Protein AF-A0A2D8S7Z8-F1 (afdb_monomer)

Radius of gyration: 53.69 Å; Cα contacts (8 Å, |Δi|>4): 138; chains: 1; bounding box: 99×50×167 Å

Structure (mmCIF, N/CA/C/O backbone):
data_AF-A0A2D8S7Z8-F1
#
_entry.id   AF-A0A2D8S7Z8-F1
#
loop_
_atom_site.group_PDB
_atom_site.id
_atom_site.type_symbol
_atom_site.label_atom_id
_atom_site.label_alt_id
_atom_site.label_comp_id
_atom_site.label_asym_id
_atom_site.label_entity_id
_atom_site.label_seq_id
_atom_site.pdbx_PDB_ins_code
_atom_site.Cartn_x
_atom_site.Cartn_y
_atom_site.Cartn_z
_atom_site.occupancy
_atom_site.B_iso_or_equiv
_atom_site.auth_seq_id
_atom_site.auth_comp_id
_atom_site.auth_asym_id
_atom_site.auth_atom_id
_atom_site.pdbx_PDB_model_num
ATOM 1 N N . ASN A 1 1 ? -32.725 -15.192 90.606 1.00 44.09 1 ASN A N 1
ATOM 2 C CA . ASN A 1 1 ? -33.260 -15.355 89.242 1.00 44.09 1 ASN A CA 1
ATOM 3 C C . ASN A 1 1 ? -34.150 -16.582 89.258 1.00 44.09 1 ASN A C 1
ATOM 5 O O . ASN A 1 1 ? -33.640 -17.693 89.307 1.00 44.09 1 ASN A O 1
ATOM 9 N N . THR A 1 2 ? -35.456 -16.392 89.409 1.00 47.59 2 THR A N 1
ATOM 10 C CA . THR A 1 2 ? -36.416 -17.488 89.584 1.00 47.59 2 THR A CA 1
ATOM 11 C C . THR A 1 2 ? -36.691 -18.087 88.207 1.00 47.59 2 THR A C 1
ATOM 13 O O . THR A 1 2 ? -37.440 -17.522 87.418 1.00 47.59 2 THR A O 1
ATOM 16 N N . THR A 1 3 ? -36.028 -19.190 87.869 1.00 51.72 3 THR A N 1
ATOM 17 C CA . THR A 1 3 ? -36.293 -19.940 86.636 1.00 51.72 3 THR A CA 1
ATOM 18 C C . THR A 1 3 ? -37.616 -20.685 86.789 1.00 51.72 3 THR A C 1
ATOM 20 O O . THR A 1 3 ? -37.669 -21.732 87.430 1.00 51.72 3 THR A O 1
ATOM 23 N N . GLY A 1 4 ? -38.693 -20.122 86.245 1.00 59.22 4 GLY A N 1
ATOM 24 C CA . GLY A 1 4 ? -40.002 -20.764 86.153 1.00 59.22 4 GLY A CA 1
ATOM 25 C C . GLY A 1 4 ? -40.317 -21.126 84.705 1.00 59.22 4 GLY A C 1
ATOM 26 O O . GLY A 1 4 ? -40.121 -20.312 83.806 1.00 59.22 4 GLY A O 1
ATOM 27 N N . THR A 1 5 ? -40.809 -22.342 84.471 1.00 56.94 5 THR A N 1
ATOM 28 C CA . THR A 1 5 ? -41.392 -22.716 83.176 1.00 56.94 5 THR A CA 1
ATOM 29 C C . THR A 1 5 ? -42.831 -22.214 83.157 1.00 56.94 5 THR A C 1
ATOM 31 O O . THR A 1 5 ? -43.661 -22.715 83.912 1.00 56.94 5 THR A O 1
ATOM 34 N N . VAL A 1 6 ? -43.135 -21.215 82.327 1.00 64.75 6 VAL A N 1
ATOM 35 C CA . VAL A 1 6 ? -44.524 -20.823 82.060 1.00 64.75 6 VAL A CA 1
ATOM 36 C C . VAL A 1 6 ? -45.065 -21.782 81.005 1.00 64.75 6 VAL A C 1
ATOM 38 O O . VAL A 1 6 ? -44.761 -21.651 79.822 1.00 64.75 6 VAL A O 1
ATOM 41 N N . ALA A 1 7 ? -45.824 -22.786 81.440 1.00 60.00 7 ALA A N 1
ATOM 42 C CA . ALA A 1 7 ? -46.575 -23.640 80.532 1.00 60.00 7 ALA A CA 1
ATOM 43 C C . ALA A 1 7 ? -47.821 -22.875 80.069 1.00 60.00 7 ALA A C 1
ATOM 45 O O . ALA A 1 7 ? -48.754 -22.669 80.844 1.00 60.00 7 ALA A O 1
ATOM 46 N N . LEU A 1 8 ? -47.822 -22.425 78.816 1.00 68.38 8 LEU A N 1
ATOM 47 C CA . LEU A 1 8 ? -49.011 -21.856 78.192 1.00 68.38 8 LEU A CA 1
ATOM 48 C C . LEU A 1 8 ? -49.960 -23.011 77.859 1.00 68.38 8 LEU A C 1
ATOM 50 O O . LEU A 1 8 ? -49.633 -23.877 77.053 1.00 68.38 8 LEU A O 1
ATOM 54 N N . THR A 1 9 ? -51.113 -23.058 78.522 1.00 59.62 9 THR A N 1
ATOM 55 C CA . THR A 1 9 ? -52.124 -24.113 78.339 1.00 59.62 9 THR A CA 1
ATOM 56 C C . THR A 1 9 ? -53.149 -23.783 77.244 1.00 59.62 9 THR A C 1
ATOM 58 O O . THR A 1 9 ? -54.078 -24.556 77.029 1.00 59.62 9 THR A O 1
ATOM 61 N N . SER A 1 10 ? -52.994 -22.645 76.554 1.00 67.69 10 SER A N 1
ATOM 62 C CA . SER A 1 10 ? -53.817 -22.194 75.419 1.00 67.69 10 SER A CA 1
ATOM 63 C C . SER A 1 10 ? -53.062 -21.163 74.563 1.00 67.69 10 SER A C 1
ATOM 65 O O . SER A 1 10 ? -52.052 -20.615 75.018 1.00 67.69 10 SER A O 1
ATOM 67 N N . ASP A 1 11 ? -53.537 -20.919 73.334 1.00 72.06 11 ASP A N 1
ATOM 68 C CA . ASP A 1 11 ? -52.984 -19.910 72.422 1.00 72.06 11 ASP A CA 1
ATOM 69 C C . ASP A 1 11 ? -52.986 -18.518 73.064 1.00 72.06 11 ASP A C 1
ATOM 71 O O . ASP A 1 11 ? -53.944 -18.113 73.729 1.00 72.06 11 ASP A O 1
ATOM 75 N N . ILE A 1 12 ? -51.907 -17.762 72.857 1.00 71.50 12 ILE A N 1
ATOM 76 C CA . ILE A 1 12 ? -51.808 -16.413 73.405 1.00 71.50 12 ILE A CA 1
ATOM 77 C C . ILE A 1 12 ? -52.741 -15.484 72.618 1.00 71.50 12 ILE A C 1
ATOM 79 O O . ILE A 1 12 ? -52.546 -15.259 71.424 1.00 71.50 12 ILE A O 1
ATOM 83 N N . VAL A 1 13 ? -53.744 -14.920 73.293 1.00 64.06 13 VAL A N 1
ATOM 84 C CA . VAL A 1 13 ? -54.645 -13.915 72.714 1.00 64.06 13 VAL A CA 1
ATOM 85 C C . VAL A 1 13 ? -53.855 -12.632 72.433 1.00 64.06 13 VAL A C 1
ATOM 87 O O . VAL A 1 13 ? -53.239 -12.056 73.326 1.00 64.06 13 VAL A O 1
ATOM 90 N N . TYR A 1 14 ? -53.859 -12.200 71.174 1.00 70.50 14 TYR A N 1
ATOM 91 C CA . TYR A 1 14 ? -53.159 -11.007 70.694 1.00 70.50 14 TYR A CA 1
ATOM 92 C C . TYR A 1 14 ? -53.874 -9.712 71.144 1.00 70.50 14 TYR A C 1
ATOM 94 O O . TYR A 1 14 ? -55.108 -9.684 71.100 1.00 70.50 14 TYR A O 1
ATOM 102 N N . PRO A 1 15 ? -53.162 -8.621 71.510 1.00 69.12 15 PRO A N 1
ATOM 103 C CA . PRO A 1 15 ? -51.707 -8.427 71.490 1.00 69.12 15 PRO A CA 1
ATOM 104 C C . PRO A 1 15 ? -50.997 -8.798 72.804 1.00 69.12 15 PRO A C 1
ATOM 106 O O . PRO A 1 15 ? -51.516 -8.598 73.900 1.00 69.12 15 PRO A O 1
ATOM 109 N N . VAL A 1 16 ? -49.749 -9.260 72.685 1.00 75.44 16 VAL A N 1
ATOM 110 C CA . VAL A 1 16 ? -48.837 -9.473 73.820 1.00 75.44 16 VAL A CA 1
ATOM 111 C C . VAL A 1 16 ? -47.913 -8.268 73.947 1.00 75.44 16 VAL A C 1
ATOM 113 O O . VAL A 1 16 ? -47.102 -8.021 73.058 1.00 75.44 16 VAL A O 1
ATOM 116 N N . THR A 1 17 ? -47.998 -7.541 75.060 1.00 78.31 17 THR A N 1
ATOM 117 C CA . THR A 1 17 ? -47.093 -6.421 75.355 1.00 78.31 17 THR A CA 1
ATOM 118 C C . THR A 1 17 ? -46.008 -6.876 76.324 1.00 78.31 17 THR A C 1
ATOM 120 O O . THR A 1 17 ? -46.298 -7.188 77.478 1.00 78.31 17 THR A O 1
ATOM 123 N N . LEU A 1 18 ? -44.750 -6.885 75.878 1.00 80.12 18 LEU A N 1
ATOM 124 C CA . LEU A 1 18 ? -43.586 -7.085 76.744 1.00 80.12 18 LEU A CA 1
ATOM 125 C C . LEU A 1 18 ? -42.899 -5.734 76.965 1.00 80.12 18 LEU A C 1
ATOM 127 O O . LEU A 1 18 ? -42.555 -5.048 76.010 1.00 80.12 18 LEU A O 1
ATOM 131 N N . THR A 1 19 ? -42.722 -5.334 78.224 1.00 80.38 19 THR A N 1
ATOM 132 C CA . THR A 1 19 ? -42.155 -4.023 78.600 1.00 80.38 19 THR A CA 1
ATOM 133 C C . THR A 1 19 ? -40.639 -4.040 78.812 1.00 80.38 19 THR A C 1
ATOM 135 O O . THR A 1 19 ? -40.044 -2.990 79.026 1.00 80.38 19 THR A O 1
ATOM 138 N N . ASN A 1 20 ? -40.008 -5.217 78.742 1.00 82.12 20 ASN A N 1
ATOM 139 C CA . ASN A 1 20 ? -38.572 -5.423 78.940 1.00 82.12 20 ASN A CA 1
ATOM 140 C C . ASN A 1 20 ? -37.952 -6.157 77.743 1.00 82.12 20 ASN A C 1
ATOM 142 O O . ASN A 1 20 ? -38.660 -6.808 76.975 1.00 82.12 20 ASN A O 1
ATOM 146 N N . SER A 1 21 ? -36.620 -6.098 77.626 1.00 80.50 21 SER A N 1
ATOM 147 C CA . SER A 1 21 ? -35.870 -6.874 76.630 1.00 80.50 21 SER A CA 1
ATOM 148 C C . SER A 1 21 ? -36.065 -8.381 76.829 1.00 80.50 21 SER A C 1
ATOM 150 O O . SER A 1 21 ? -36.050 -8.878 77.958 1.00 80.50 21 SER A O 1
ATOM 152 N N . VAL A 1 22 ? -36.230 -9.103 75.720 1.00 83.12 22 VAL A N 1
ATOM 153 C CA . VAL A 1 22 ? -36.400 -10.559 75.686 1.00 83.12 22 VAL A CA 1
ATOM 154 C C . VAL A 1 22 ? -35.202 -11.164 74.968 1.00 83.12 22 VAL A C 1
ATOM 156 O O . VAL A 1 22 ? -35.056 -11.011 73.758 1.00 83.12 22 VAL A O 1
ATOM 159 N N . THR A 1 23 ? -34.359 -11.891 75.698 1.00 84.06 23 THR A N 1
ATOM 160 C CA . THR A 1 23 ? -33.252 -12.647 75.100 1.00 84.06 23 THR A CA 1
ATOM 161 C C . THR A 1 23 ? -33.708 -14.067 74.787 1.00 84.06 23 THR A C 1
ATOM 163 O O . THR A 1 23 ? -34.057 -14.830 75.688 1.00 84.06 23 THR A O 1
ATOM 166 N N . LEU A 1 24 ? -33.680 -14.441 73.508 1.00 84.38 24 LEU A N 1
ATOM 167 C CA . LEU A 1 24 ? -33.968 -15.799 73.048 1.00 84.38 24 LEU A CA 1
ATOM 168 C C . LEU A 1 24 ? -32.652 -16.506 72.702 1.00 84.38 24 LEU A C 1
ATOM 170 O O . LEU A 1 24 ? -32.079 -16.279 71.642 1.00 84.38 24 LEU A O 1
ATOM 174 N N . THR A 1 25 ? -32.166 -17.374 73.588 1.00 88.44 25 THR A N 1
ATOM 175 C CA . THR A 1 25 ? -30.914 -18.118 73.368 1.00 88.44 25 THR A CA 1
ATOM 176 C C . THR A 1 25 ? -31.193 -19.494 72.770 1.00 88.44 25 THR A C 1
ATOM 178 O O . THR A 1 25 ? -32.042 -20.233 73.276 1.00 88.44 25 THR A O 1
ATOM 181 N N . ASN A 1 26 ? -30.444 -19.871 71.729 1.00 86.88 26 ASN A N 1
ATOM 182 C CA . ASN A 1 26 ? -30.535 -21.179 71.063 1.00 86.88 26 ASN A CA 1
ATOM 183 C C . ASN A 1 26 ? -31.959 -21.520 70.577 1.00 86.88 26 ASN A C 1
ATOM 185 O O . ASN A 1 26 ? -32.401 -22.667 70.687 1.00 86.88 26 ASN A O 1
ATOM 189 N N . LYS A 1 27 ? -32.704 -20.520 70.085 1.00 89.44 27 LYS A N 1
ATOM 190 C CA . LYS A 1 27 ? -34.038 -20.693 69.488 1.00 89.44 27 LYS A CA 1
ATOM 191 C C . LYS A 1 27 ? -34.026 -20.271 68.022 1.00 89.44 27 LYS A C 1
ATOM 193 O O . LYS A 1 27 ? -33.410 -19.272 67.673 1.00 89.44 27 LYS A O 1
ATOM 198 N N . THR A 1 28 ? -34.745 -21.013 67.182 1.00 87.31 28 THR A N 1
ATOM 199 C CA . THR A 1 28 ? -35.083 -20.600 65.815 1.00 87.31 28 THR A CA 1
ATOM 200 C C . THR A 1 28 ? -36.324 -19.715 65.868 1.00 87.31 28 THR A C 1
ATOM 202 O O . THR A 1 28 ? -37.337 -20.120 66.435 1.00 87.31 28 THR A O 1
ATOM 205 N N . LEU A 1 29 ? -36.257 -18.520 65.283 1.00 87.50 29 LEU A N 1
ATOM 206 C CA . LEU A 1 29 ? -37.391 -17.604 65.179 1.00 87.50 29 LEU A CA 1
ATOM 207 C C . LEU A 1 29 ? -37.940 -17.636 63.746 1.00 87.50 29 LEU A C 1
ATOM 209 O O . LEU A 1 29 ? -37.204 -17.382 62.797 1.00 87.50 29 LEU A O 1
ATOM 213 N N . ALA A 1 30 ? -39.220 -17.969 63.574 1.00 87.06 30 ALA A N 1
ATOM 214 C CA . ALA A 1 30 ? -39.869 -17.982 62.263 1.00 87.06 30 ALA A CA 1
ATOM 215 C C . ALA A 1 30 ? -40.404 -16.583 61.912 1.00 87.06 30 ALA A C 1
ATOM 217 O O . ALA A 1 30 ? -41.182 -16.008 62.670 1.00 87.06 30 ALA A O 1
ATOM 218 N N . LEU A 1 31 ? -40.008 -16.035 60.759 1.00 88.81 31 LEU A N 1
ATOM 219 C CA . LEU A 1 31 ? -40.295 -14.639 60.386 1.00 88.81 31 LEU A CA 1
ATOM 220 C C . LEU A 1 31 ? -41.256 -14.465 59.199 1.00 88.81 31 LEU A C 1
ATOM 222 O O . LEU A 1 31 ? -41.583 -13.336 58.859 1.00 88.81 31 LEU A O 1
ATOM 226 N N . GLY A 1 32 ? -41.748 -15.546 58.586 1.00 89.56 32 GLY A N 1
ATOM 227 C CA . GLY A 1 32 ? -42.451 -15.500 57.291 1.00 89.56 32 GLY A CA 1
ATOM 228 C C . GLY A 1 32 ? -43.728 -14.644 57.211 1.00 89.56 32 GLY A C 1
ATOM 229 O O . GLY A 1 32 ? -44.165 -14.330 56.109 1.00 89.56 32 GLY A O 1
ATOM 230 N N . SER A 1 33 ? -44.331 -14.250 58.337 1.00 85.69 33 SER A N 1
ATOM 231 C CA . SER A 1 33 ? -45.493 -13.339 58.378 1.00 85.69 33 SER A CA 1
ATOM 232 C C . SER A 1 33 ? -45.367 -12.256 59.456 1.00 85.69 33 SER A C 1
ATOM 234 O O . SER A 1 33 ? -46.365 -11.667 59.861 1.00 85.69 33 SER A O 1
ATOM 236 N N . ASN A 1 34 ? -44.148 -12.011 59.943 1.00 84.56 34 ASN A N 1
ATOM 237 C CA . ASN A 1 34 ? -43.886 -11.024 60.985 1.00 84.56 34 ASN A CA 1
ATOM 238 C C . ASN A 1 34 ? -43.320 -9.738 60.376 1.00 84.56 34 ASN A C 1
ATOM 240 O O . ASN A 1 34 ? -42.428 -9.783 59.531 1.00 84.56 34 ASN A O 1
ATOM 244 N N . THR A 1 35 ? -43.789 -8.590 60.858 1.00 88.12 35 THR A N 1
ATOM 245 C CA . THR A 1 35 ? -43.164 -7.294 60.575 1.00 88.12 35 THR A CA 1
ATOM 246 C C . THR A 1 35 ? -42.100 -7.031 61.631 1.00 88.12 35 THR A C 1
ATOM 248 O O . THR A 1 35 ? -42.425 -6.873 62.807 1.00 88.12 35 THR A O 1
ATOM 251 N N . ILE A 1 36 ? -40.836 -6.967 61.219 1.00 88.69 36 ILE A N 1
ATOM 252 C CA . ILE A 1 36 ? -39.733 -6.521 62.074 1.00 88.69 36 ILE A CA 1
ATOM 253 C C . ILE A 1 36 ? -39.282 -5.158 61.565 1.00 88.69 36 ILE A C 1
ATOM 255 O O . ILE A 1 36 ? -38.911 -5.018 60.402 1.00 88.69 36 ILE A O 1
ATOM 259 N N . SER A 1 37 ? -39.327 -4.153 62.431 1.00 89.00 37 SER A N 1
ATOM 260 C CA . SER A 1 37 ? -38.888 -2.793 62.130 1.00 89.00 37 SER A CA 1
ATOM 261 C C . SER A 1 37 ? -37.530 -2.507 62.763 1.00 89.00 37 SER A C 1
ATOM 263 O O . SER A 1 37 ? -37.306 -2.853 63.920 1.00 89.00 37 SER A O 1
ATOM 265 N N . GLY A 1 38 ? -36.667 -1.828 62.020 1.00 91.19 38 GLY A N 1
ATOM 266 C CA . GLY A 1 38 ? -35.359 -1.354 62.457 1.00 91.19 38 GLY A CA 1
ATOM 267 C C . GLY A 1 38 ? -34.655 -0.655 61.298 1.00 91.19 38 GLY A C 1
ATOM 268 O O . GLY A 1 38 ? -35.067 -0.767 60.141 1.00 91.19 38 GLY A O 1
ATOM 269 N N . THR A 1 39 ? -33.608 0.090 61.601 1.00 92.38 39 THR A N 1
ATOM 270 C CA . THR A 1 39 ? -32.715 0.704 60.619 1.00 92.38 39 THR A CA 1
ATOM 271 C C . THR A 1 39 ? -31.641 -0.292 60.183 1.00 92.38 39 THR A C 1
ATOM 273 O O . THR A 1 39 ? -31.269 -1.203 60.924 1.00 92.38 39 THR A O 1
ATOM 276 N N . THR A 1 40 ? -31.066 -0.097 58.995 1.00 91.81 40 THR A N 1
ATOM 277 C CA . THR A 1 40 ? -29.936 -0.913 58.518 1.00 91.81 40 THR A CA 1
ATOM 278 C C . THR A 1 40 ? -28.758 -0.896 59.501 1.00 91.81 40 THR A C 1
ATOM 280 O O . THR A 1 40 ? -28.096 -1.913 59.677 1.00 91.81 40 THR A O 1
ATOM 283 N N . ALA A 1 41 ? -28.513 0.229 60.184 1.00 91.06 41 ALA A N 1
ATOM 284 C CA . ALA A 1 41 ? -27.447 0.352 61.179 1.00 91.06 41 ALA A CA 1
ATOM 285 C C . ALA A 1 41 ? -27.704 -0.503 62.432 1.00 91.06 41 ALA A C 1
ATOM 287 O O . ALA A 1 41 ? -26.790 -1.171 62.920 1.00 91.06 41 ALA A O 1
ATOM 288 N N . GLU A 1 42 ? -28.946 -0.522 62.925 1.00 93.81 42 GLU A N 1
ATOM 289 C CA . GLU A 1 42 ? -29.345 -1.366 64.058 1.00 93.81 42 GLU A CA 1
ATOM 290 C C . GLU A 1 42 ? -29.198 -2.846 63.706 1.00 93.81 42 GLU A C 1
ATOM 292 O O . GLU A 1 42 ? -28.599 -3.607 64.467 1.00 93.81 42 GLU A O 1
ATOM 297 N N . PHE A 1 43 ? -29.657 -3.246 62.518 1.00 92.94 43 PHE A N 1
ATOM 298 C CA . PHE A 1 43 ? -29.513 -4.625 62.065 1.00 92.94 43 PHE A CA 1
ATOM 299 C C . PHE A 1 43 ? -28.051 -5.024 61.835 1.00 92.94 43 PHE A C 1
ATOM 301 O O . PHE A 1 43 ? -27.653 -6.098 62.271 1.00 92.94 43 PHE A O 1
ATOM 308 N N . ASN A 1 44 ? -27.227 -4.165 61.230 1.00 92.38 44 ASN A N 1
ATOM 309 C CA . ASN A 1 44 ? -25.803 -4.452 61.026 1.00 92.38 44 ASN A CA 1
ATOM 310 C C . ASN A 1 44 ? -25.030 -4.563 62.346 1.00 92.38 44 ASN A C 1
ATOM 312 O O . ASN A 1 44 ? -24.130 -5.385 62.448 1.00 92.38 44 ASN A O 1
ATOM 316 N N . THR A 1 45 ? -25.395 -3.781 63.366 1.00 92.38 45 THR A N 1
ATOM 317 C CA . THR A 1 45 ? -24.795 -3.895 64.709 1.00 92.38 45 THR A CA 1
ATOM 318 C C . THR A 1 45 ? -25.167 -5.217 65.383 1.00 92.38 45 THR A C 1
ATOM 320 O O . THR A 1 45 ? -24.398 -5.747 66.182 1.00 92.38 45 THR A O 1
ATOM 323 N N . ALA A 1 46 ? -26.349 -5.752 65.067 1.00 91.81 46 ALA A N 1
ATOM 324 C CA . ALA A 1 46 ? -26.825 -7.022 65.601 1.00 91.81 46 ALA A CA 1
ATOM 325 C C . ALA A 1 46 ? -26.212 -8.251 64.905 1.00 91.81 46 ALA A C 1
ATOM 327 O O . ALA A 1 46 ? -26.238 -9.341 65.480 1.00 91.81 46 ALA A O 1
ATOM 328 N N . LEU A 1 47 ? -25.673 -8.105 63.689 1.00 90.19 47 LEU A N 1
ATOM 329 C CA . LEU A 1 47 ? -24.992 -9.191 62.987 1.00 90.19 47 LEU A CA 1
ATOM 330 C C . LEU A 1 47 ? -23.631 -9.489 63.623 1.00 90.19 47 LEU A C 1
ATOM 332 O O . LEU A 1 47 ? -22.856 -8.592 63.943 1.00 90.19 47 LEU A O 1
ATOM 336 N N . THR A 1 48 ? -23.316 -10.775 63.759 1.00 88.62 48 THR A N 1
ATOM 337 C CA . THR A 1 48 ? -22.000 -11.231 64.231 1.00 88.62 48 THR A CA 1
ATOM 338 C C . THR A 1 48 ? -20.962 -11.316 63.113 1.00 88.62 48 THR A C 1
ATOM 340 O O . THR A 1 48 ? -19.767 -11.374 63.395 1.00 88.62 48 THR A O 1
ATOM 343 N N . ASP A 1 49 ? -21.399 -11.329 61.853 1.00 89.81 49 ASP A N 1
ATOM 344 C CA . ASP A 1 49 ? -20.557 -11.438 60.667 1.00 89.81 49 ASP A CA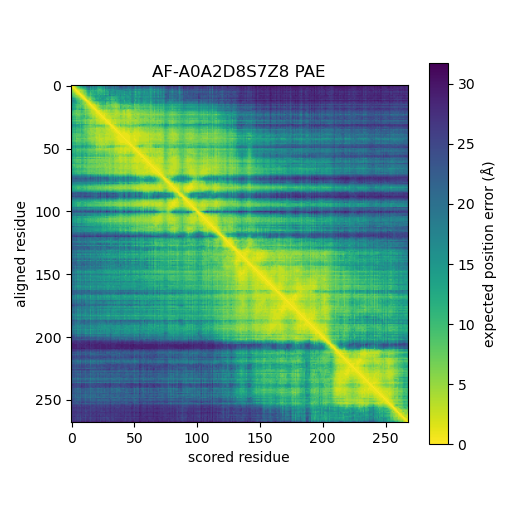 1
ATOM 345 C C . ASP A 1 49 ? -21.038 -10.530 59.519 1.00 89.81 49 ASP A C 1
ATOM 347 O O . ASP A 1 49 ? -22.059 -10.747 58.873 1.00 89.81 49 ASP A O 1
ATOM 351 N N . GLY A 1 50 ? -20.235 -9.510 59.208 1.00 88.00 50 GLY A N 1
ATOM 352 C CA . GLY A 1 50 ? -20.456 -8.641 58.053 1.00 88.00 50 GLY A CA 1
ATOM 353 C C . GLY A 1 50 ? -21.597 -7.633 58.221 1.00 88.00 50 GLY A C 1
ATOM 354 O O . GLY A 1 50 ? -21.905 -7.164 59.311 1.00 88.00 50 GLY A O 1
ATOM 355 N N . SER A 1 51 ? -22.159 -7.201 57.097 1.00 90.75 51 SER A N 1
ATOM 356 C CA . SER A 1 51 ? -23.226 -6.200 57.026 1.00 90.75 51 SER A CA 1
ATOM 357 C C . SER A 1 51 ? -24.101 -6.481 55.809 1.00 90.75 51 SER A C 1
ATOM 359 O O . SER A 1 51 ? -23.620 -7.029 54.813 1.00 90.75 51 SER A O 1
ATOM 361 N N . PHE A 1 52 ? -25.371 -6.095 55.871 1.00 89.81 52 PHE A N 1
ATOM 362 C CA . PHE A 1 52 ? -26.274 -6.157 54.726 1.00 89.81 52 PHE A CA 1
ATOM 363 C C . PHE A 1 52 ? -25.881 -5.127 53.654 1.00 89.81 52 PHE A C 1
ATOM 365 O O . PHE A 1 52 ? -25.502 -4.002 53.980 1.00 89.81 52 PHE A O 1
ATOM 372 N N . ALA A 1 53 ? -26.018 -5.499 52.378 1.00 91.06 53 ALA A N 1
ATOM 373 C CA . ALA A 1 53 ? -26.054 -4.544 51.271 1.00 91.06 53 ALA A CA 1
ATOM 374 C C . ALA A 1 53 ? -27.483 -4.001 51.107 1.00 91.06 53 ALA A C 1
ATOM 376 O O . ALA A 1 53 ? -28.456 -4.722 51.346 1.00 91.06 53 ALA A O 1
ATOM 377 N N . THR A 1 54 ? -27.615 -2.737 50.717 1.00 91.62 54 THR A N 1
ATOM 378 C CA . THR A 1 54 ? -28.909 -2.090 50.471 1.00 91.62 54 THR A CA 1
ATOM 379 C C . THR A 1 54 ? -29.325 -2.193 49.001 1.00 91.62 54 THR A C 1
ATOM 381 O O . THR A 1 54 ? -28.548 -2.624 48.155 1.00 91.62 54 THR A O 1
ATOM 384 N N . LEU A 1 55 ? -30.589 -1.863 48.707 1.00 89.75 55 LEU A N 1
ATOM 385 C CA . LEU A 1 55 ? -31.127 -1.838 47.337 1.00 89.75 55 LEU A CA 1
ATOM 386 C C . LEU A 1 55 ? -30.949 -0.473 46.653 1.00 89.75 55 LEU A C 1
ATOM 388 O O . LEU A 1 55 ? -30.924 -0.390 45.429 1.00 89.75 55 LEU A O 1
ATOM 392 N N . ALA A 1 56 ? -30.903 0.599 47.442 1.00 85.44 56 ALA A N 1
ATOM 393 C CA . ALA A 1 56 ? -30.794 1.964 46.959 1.00 85.44 56 ALA A CA 1
ATOM 394 C C . ALA A 1 56 ? -29.686 2.688 47.719 1.00 85.44 56 ALA A C 1
ATOM 396 O O . ALA A 1 56 ? -29.570 2.540 48.937 1.00 85.44 56 ALA A O 1
ATOM 397 N N . GLY A 1 57 ? -28.946 3.527 47.000 1.00 86.94 57 GLY A N 1
ATOM 398 C CA . GLY A 1 57 ? -27.791 4.239 47.526 1.00 86.94 57 GLY A CA 1
ATOM 399 C C . GLY A 1 57 ? -26.533 3.902 46.738 1.00 86.94 57 GLY A C 1
ATOM 400 O O . GLY A 1 57 ? -26.605 3.500 45.581 1.00 86.94 57 GLY A O 1
ATOM 401 N N . SER A 1 58 ? -25.385 4.148 47.365 1.00 86.50 58 SER A N 1
ATOM 402 C CA . SER A 1 58 ? -24.077 3.737 46.867 1.00 86.50 58 SER A CA 1
ATOM 403 C C . SER A 1 58 ? -23.523 2.686 47.813 1.00 86.50 58 SER A C 1
ATOM 405 O O . SER A 1 58 ? -23.252 2.980 48.978 1.00 86.50 58 SER A O 1
ATOM 407 N N . GLU A 1 59 ? -23.317 1.479 47.310 1.00 91.56 59 GLU A N 1
ATOM 408 C CA . GLU A 1 59 ? -22.733 0.375 48.057 1.00 91.56 59 GLU A CA 1
ATOM 409 C C . GLU A 1 59 ? -21.239 0.231 47.734 1.00 91.56 59 GLU A C 1
ATOM 411 O O . GLU A 1 59 ? -20.843 0.060 46.582 1.00 91.56 59 GLU A O 1
ATOM 416 N N . THR A 1 60 ? -20.390 0.239 48.764 1.00 88.19 60 THR A N 1
ATOM 417 C CA . THR A 1 60 ? -18.963 -0.086 48.622 1.00 88.19 60 THR A CA 1
ATOM 418 C C . THR A 1 60 ? -18.747 -1.571 48.905 1.00 88.19 60 THR A C 1
ATOM 420 O O . THR A 1 60 ? -18.796 -2.014 50.053 1.00 88.19 60 THR A O 1
ATOM 423 N N . LEU A 1 61 ? -18.498 -2.358 47.856 1.00 89.75 61 LEU A N 1
ATOM 424 C CA . LEU A 1 61 ? -18.282 -3.806 47.947 1.00 89.75 61 LEU A CA 1
ATOM 425 C C . LEU A 1 61 ? -16.789 -4.139 48.077 1.00 89.75 61 LEU A C 1
ATOM 427 O O . LEU A 1 61 ? -16.132 -4.528 47.113 1.00 89.75 61 LEU A O 1
ATOM 431 N N . THR A 1 62 ? -16.240 -4.003 49.282 1.00 87.81 62 THR A N 1
ATOM 432 C CA . THR A 1 62 ? -14.819 -4.288 49.533 1.00 87.81 62 THR A CA 1
ATOM 433 C C . THR A 1 62 ? -14.550 -5.789 49.629 1.00 87.81 62 THR A C 1
ATOM 435 O O . THR A 1 62 ? -15.201 -6.502 50.397 1.00 87.81 62 THR A O 1
ATOM 438 N N . ASN A 1 63 ? -13.539 -6.261 48.891 1.00 88.25 63 ASN A N 1
ATOM 439 C CA . ASN A 1 63 ? -13.047 -7.643 48.940 1.00 88.25 63 ASN A CA 1
ATOM 440 C C . ASN A 1 63 ? -14.135 -8.697 48.638 1.00 88.25 63 ASN A C 1
ATOM 442 O O . ASN A 1 63 ? -14.189 -9.761 49.260 1.00 88.25 63 ASN A O 1
ATOM 446 N N . LYS A 1 64 ? -15.044 -8.379 47.708 1.00 90.56 64 LYS A N 1
ATOM 447 C CA . LYS A 1 64 ? -16.084 -9.297 47.229 1.00 90.56 64 LYS A CA 1
ATOM 448 C C . LYS A 1 64 ? -15.762 -9.780 45.819 1.00 90.56 64 LYS A C 1
ATOM 450 O O . LYS A 1 64 ? -15.314 -9.007 44.980 1.00 90.56 64 LYS A O 1
ATOM 455 N N . SER A 1 65 ? -16.035 -11.058 45.565 1.00 92.94 65 SER A N 1
ATOM 456 C CA . SER A 1 65 ? -16.064 -11.618 44.214 1.00 92.94 65 SER A CA 1
ATOM 457 C C . SER A 1 65 ? -17.487 -11.529 43.672 1.00 92.94 65 SER A C 1
ATOM 459 O O . SER A 1 65 ? -18.427 -11.984 44.328 1.00 92.94 65 SER A O 1
ATOM 461 N N . LEU A 1 66 ? -17.652 -10.939 42.490 1.00 93.12 66 LEU A N 1
ATOM 462 C CA . LEU A 1 66 ? -18.929 -10.884 41.786 1.00 93.12 66 LEU A CA 1
ATOM 463 C C . LEU A 1 66 ? -18.963 -12.010 40.754 1.00 93.12 66 LEU A C 1
ATOM 465 O O . LEU A 1 66 ? -18.186 -12.013 39.803 1.00 93.12 66 LEU A O 1
ATOM 469 N N . THR A 1 67 ? -19.862 -12.974 40.935 1.00 94.25 67 THR A N 1
ATOM 470 C CA . THR A 1 67 ? -20.035 -14.072 39.975 1.00 94.25 67 THR A CA 1
ATOM 471 C C . THR A 1 67 ? -21.076 -13.666 38.938 1.00 94.25 67 THR A C 1
ATOM 473 O O . THR A 1 67 ? -22.227 -13.447 39.300 1.00 94.25 67 THR A O 1
ATOM 476 N N . ALA A 1 68 ? -20.665 -13.552 37.670 1.00 93.44 68 ALA A N 1
ATOM 477 C CA . ALA A 1 68 ? -21.510 -13.121 36.548 1.00 93.44 68 ALA A CA 1
ATOM 478 C C . ALA A 1 68 ? -22.305 -11.817 36.821 1.00 93.44 68 ALA A C 1
ATOM 480 O O . ALA A 1 68 ? -23.535 -11.809 36.711 1.00 93.44 68 ALA A O 1
ATOM 481 N N . PRO A 1 69 ? -21.635 -10.708 37.202 1.00 91.75 69 PRO A N 1
ATOM 482 C CA . PRO A 1 69 ? -22.325 -9.451 37.461 1.00 91.75 69 PRO A CA 1
ATOM 483 C C . PRO A 1 69 ? -23.064 -8.965 36.211 1.00 91.75 69 PRO A C 1
ATOM 485 O O . PRO A 1 69 ? -22.508 -8.950 35.115 1.00 91.75 69 PRO A O 1
ATOM 488 N N . THR A 1 70 ? -24.303 -8.513 36.394 1.00 88.31 70 THR A N 1
ATOM 489 C CA . THR A 1 70 ? -25.043 -7.750 35.382 1.00 88.31 70 THR A CA 1
ATOM 490 C C . THR A 1 70 ? -25.098 -6.300 35.839 1.00 88.31 70 THR A C 1
ATOM 492 O O . THR A 1 70 ? -25.604 -6.009 36.920 1.00 88.31 70 THR A O 1
ATOM 495 N N . LEU A 1 71 ? -24.550 -5.394 35.033 1.00 85.12 71 LEU A N 1
ATOM 496 C CA . LEU A 1 71 ? -24.499 -3.963 35.322 1.00 85.12 71 LEU A CA 1
ATOM 497 C C . LEU A 1 71 ? -25.475 -3.256 34.380 1.00 85.12 71 LEU A C 1
ATOM 499 O O . LEU A 1 71 ? -25.216 -3.142 33.184 1.00 85.12 71 LEU A O 1
ATOM 503 N N . THR A 1 72 ? -26.619 -2.823 34.905 1.00 76.06 72 THR A N 1
ATOM 504 C CA . THR A 1 72 ? -27.672 -2.164 34.119 1.00 76.06 72 THR A CA 1
ATOM 505 C C . THR A 1 72 ? -27.622 -0.650 34.302 1.00 76.06 72 THR A C 1
ATOM 507 O O . THR A 1 72 ? -27.658 -0.163 35.431 1.00 76.06 72 THR A O 1
ATOM 510 N N . GLY A 1 73 ? -27.571 0.099 33.197 1.00 72.00 73 GLY A N 1
ATOM 511 C CA . GLY A 1 73 ? -27.756 1.554 33.203 1.00 72.00 73 GLY A CA 1
ATOM 512 C C . GLY A 1 73 ? -29.230 1.965 33.339 1.00 72.00 73 GLY A C 1
ATOM 513 O O . GLY A 1 73 ? -30.131 1.127 33.319 1.00 72.00 73 GLY A O 1
ATOM 514 N N . SER A 1 74 ? -29.488 3.270 33.452 1.00 68.38 74 SER A N 1
ATOM 515 C CA . SER A 1 74 ? -30.854 3.813 33.391 1.00 68.38 74 SER A CA 1
ATOM 516 C C . SER A 1 74 ? -31.446 3.647 31.987 1.00 68.38 74 SER A C 1
ATOM 518 O O . SER A 1 74 ? -30.761 3.882 30.998 1.00 68.38 74 SER A O 1
ATOM 520 N N . SER A 1 75 ? -32.741 3.331 31.897 1.00 62.75 75 SER A N 1
ATOM 521 C CA . SER A 1 75 ? -33.480 3.136 30.633 1.00 62.75 75 SER A CA 1
ATOM 522 C C . SER A 1 75 ? -33.475 4.325 29.653 1.00 62.75 75 SER A C 1
ATOM 524 O O . SER A 1 75 ? -33.902 4.174 28.513 1.00 62.75 75 SER A O 1
ATOM 526 N N . THR A 1 76 ? -33.010 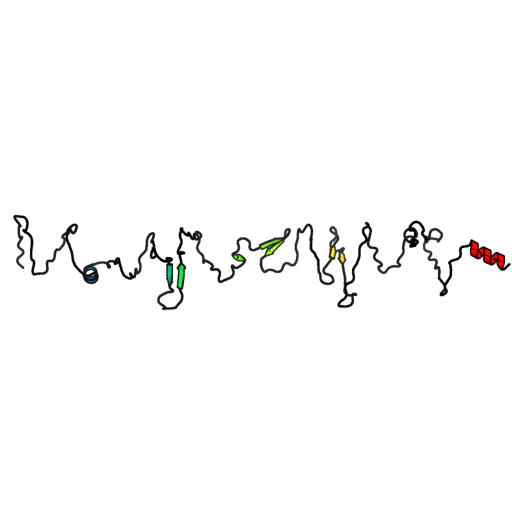5.505 30.074 1.00 66.31 76 THR A N 1
ATOM 527 C CA . THR A 1 76 ? -33.062 6.748 29.285 1.00 66.31 76 THR A CA 1
ATOM 528 C C . THR A 1 76 ? -31.709 7.210 28.738 1.00 66.31 76 THR A C 1
ATOM 530 O O . THR A 1 76 ? -31.678 8.182 27.986 1.00 66.31 76 THR A O 1
ATOM 533 N N . SER A 1 77 ? -30.599 6.558 29.109 1.00 73.81 77 SER A N 1
ATOM 534 C CA . SER A 1 77 ? -29.240 6.978 28.738 1.00 73.81 77 SER A CA 1
ATOM 535 C C . SER A 1 77 ? -28.319 5.780 28.506 1.00 73.81 77 SER A C 1
ATOM 537 O O . SER A 1 77 ? -28.530 4.706 29.058 1.00 73.81 77 SER A O 1
ATOM 539 N N . ALA A 1 78 ? -27.253 5.989 27.732 1.00 76.88 78 ALA A N 1
ATOM 540 C CA . ALA A 1 78 ? -26.131 5.058 27.630 1.00 76.88 78 ALA A CA 1
ATOM 541 C C . ALA A 1 78 ? -25.651 4.613 29.025 1.00 76.88 78 ALA A C 1
ATOM 543 O O . ALA A 1 78 ? -25.338 5.452 29.874 1.00 76.88 78 ALA A O 1
ATOM 544 N N . GLY A 1 79 ? -25.592 3.301 29.260 1.00 81.25 79 GLY A N 1
ATOM 545 C CA . GLY A 1 79 ? -24.949 2.747 30.448 1.00 81.25 79 GLY A CA 1
ATOM 546 C C . GLY A 1 79 ? -23.431 2.877 30.340 1.00 81.25 79 GLY A C 1
ATOM 547 O O . GLY A 1 79 ? -22.865 2.735 29.254 1.00 81.25 79 GLY A O 1
ATOM 548 N N . SER A 1 80 ? -22.759 3.134 31.459 1.00 86.75 80 SER A N 1
ATOM 549 C CA . SER A 1 80 ? -21.300 3.171 31.498 1.00 86.75 80 SER A CA 1
ATOM 550 C C . SER A 1 80 ? -20.737 2.458 32.720 1.00 86.75 80 SER A C 1
ATOM 552 O O . SER A 1 80 ? -21.355 2.409 33.783 1.00 86.75 80 SER A O 1
ATOM 554 N N . ILE A 1 81 ? -19.540 1.904 32.548 1.00 89.75 81 ILE A N 1
ATOM 555 C CA . ILE A 1 81 ? -18.692 1.399 33.626 1.00 89.75 81 ILE A CA 1
ATOM 556 C C . ILE A 1 81 ? -17.461 2.292 33.657 1.00 89.75 81 ILE A C 1
ATOM 558 O O . ILE A 1 81 ? -16.791 2.465 32.638 1.00 89.75 81 ILE A O 1
ATOM 562 N N . ILE A 1 82 ? -17.170 2.868 34.819 1.00 87.81 82 ILE A N 1
ATOM 563 C CA . ILE A 1 82 ? -16.021 3.750 35.007 1.00 87.81 82 ILE A CA 1
ATOM 564 C C . ILE A 1 82 ? -14.998 3.018 35.867 1.00 87.81 82 ILE A C 1
ATOM 566 O O . ILE A 1 82 ? -15.230 2.769 37.047 1.00 87.81 82 ILE A O 1
ATOM 570 N N . PHE A 1 83 ? -13.848 2.720 35.277 1.00 88.94 83 PHE A N 1
ATOM 571 C CA . PHE A 1 83 ? -12.667 2.249 35.982 1.00 88.94 83 PHE A CA 1
ATOM 572 C C . PHE A 1 83 ? -11.849 3.475 36.380 1.00 88.94 83 PHE A C 1
ATOM 574 O O . PHE A 1 83 ? -11.162 4.081 35.554 1.00 88.94 83 PHE A O 1
ATOM 581 N N . LYS A 1 84 ? -12.007 3.895 37.634 1.00 84.31 84 LYS A N 1
ATOM 582 C CA . LYS A 1 84 ? -11.169 4.929 38.245 1.00 84.31 84 LYS A CA 1
ATOM 583 C C . LYS A 1 84 ? -9.763 4.372 38.478 1.00 84.31 84 LYS A C 1
ATOM 585 O O . LYS A 1 84 ? -9.601 3.159 38.608 1.00 84.31 84 LYS A O 1
ATOM 590 N N . GLU A 1 85 ? -8.770 5.252 38.527 1.00 82.69 85 GLU A N 1
ATOM 591 C CA . GLU A 1 85 ? -7.496 4.905 39.164 1.00 82.69 85 GLU A CA 1
ATOM 592 C C . GLU A 1 85 ? -7.681 4.645 40.671 1.00 82.69 85 GLU A C 1
ATOM 594 O O . GLU A 1 85 ? -8.805 4.715 41.182 1.00 82.69 85 GLU A O 1
ATOM 599 N N . ASP A 1 86 ? -6.614 4.237 41.359 1.00 76.88 86 ASP A N 1
ATOM 600 C CA . ASP A 1 86 ? -6.707 3.803 42.751 1.00 76.88 86 ASP A CA 1
ATOM 601 C C . ASP A 1 86 ? -6.958 4.965 43.746 1.00 76.88 86 ASP A C 1
ATOM 603 O O . ASP A 1 86 ? -7.428 6.050 43.402 1.00 76.88 86 ASP A O 1
ATOM 607 N N . THR A 1 87 ? -6.762 4.702 45.039 1.00 68.94 87 THR A N 1
ATOM 608 C CA . THR A 1 87 ? -7.021 5.640 46.144 1.00 68.94 87 THR A CA 1
ATOM 609 C C . THR A 1 87 ? -6.193 6.931 46.132 1.00 68.94 87 THR A C 1
ATOM 611 O O . THR A 1 87 ? -6.415 7.778 46.999 1.00 68.94 87 THR A O 1
ATOM 614 N N . ASP A 1 88 ? -5.264 7.118 45.196 1.00 66.38 88 ASP A N 1
ATOM 615 C CA . ASP A 1 88 ? -4.456 8.336 45.067 1.00 66.38 88 ASP A CA 1
ATOM 616 C C . ASP A 1 88 ? -5.210 9.565 44.519 1.00 66.38 88 ASP A C 1
ATOM 618 O O . ASP A 1 88 ? -4.652 10.663 44.457 1.00 66.38 88 ASP A O 1
ATOM 622 N N . ASN A 1 89 ? -6.515 9.431 44.255 1.00 62.09 89 ASN A N 1
ATOM 623 C CA . ASN A 1 89 ? -7.419 10.551 43.990 1.00 62.09 89 ASN A CA 1
ATOM 624 C C . ASN A 1 89 ? -7.007 11.366 42.754 1.00 62.09 89 ASN A C 1
ATOM 626 O O . ASN A 1 89 ? -7.263 12.576 42.679 1.00 62.09 89 ASN A O 1
ATOM 630 N N . GLY A 1 90 ? -6.366 10.713 41.787 1.00 67.19 90 GLY A N 1
ATOM 631 C CA . GLY A 1 90 ? -6.128 11.338 40.504 1.00 67.19 90 GLY A CA 1
ATOM 632 C C . GLY A 1 90 ? -7.442 11.611 39.745 1.00 67.19 90 GLY A C 1
ATOM 633 O O . GLY A 1 90 ? -8.566 11.357 40.197 1.00 67.19 90 GLY A O 1
ATOM 634 N N . THR A 1 91 ? -7.298 12.213 38.566 1.00 80.50 91 THR A N 1
ATOM 635 C CA . THR A 1 91 ? -8.426 12.662 37.731 1.00 80.50 91 THR A CA 1
ATOM 636 C C . THR A 1 91 ? -8.710 11.739 36.543 1.00 80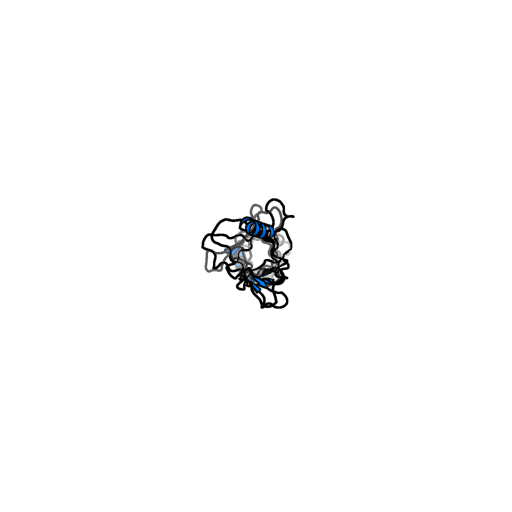.50 91 THR A C 1
ATOM 638 O O . THR A 1 91 ? -9.645 11.982 35.774 1.00 80.50 91 THR A O 1
ATOM 641 N N . ASN A 1 92 ? -7.923 10.677 36.379 1.00 85.31 92 ASN A N 1
ATOM 642 C CA . ASN A 1 92 ? -7.948 9.776 35.244 1.00 85.31 92 ASN A CA 1
ATOM 643 C C . ASN A 1 92 ? -8.937 8.618 35.457 1.00 85.31 92 ASN A C 1
ATOM 645 O O . ASN A 1 92 ? -9.197 8.132 36.557 1.00 85.31 92 ASN A O 1
ATOM 649 N N . SER A 1 93 ? -9.551 8.181 34.359 1.00 89.44 93 SER A N 1
ATOM 650 C CA . SER A 1 93 ? -10.426 7.011 34.353 1.00 89.44 93 SER A CA 1
ATOM 651 C C . SER A 1 93 ? -10.519 6.413 32.958 1.00 89.44 93 SER A C 1
ATOM 653 O O . SER A 1 93 ? -10.447 7.136 31.962 1.00 89.44 93 SER A O 1
ATOM 655 N N . ALA A 1 94 ? -10.716 5.100 32.888 1.00 88.81 94 ALA A N 1
ATOM 656 C CA . ALA A 1 94 ? -11.159 4.432 31.675 1.00 88.81 94 ALA A CA 1
ATOM 657 C C . ALA A 1 94 ? -12.671 4.224 31.772 1.00 88.81 94 ALA A C 1
ATOM 659 O O . ALA A 1 94 ? -13.161 3.600 32.709 1.00 88.81 94 ALA A O 1
ATOM 660 N N . THR A 1 95 ? -13.425 4.763 30.817 1.00 88.12 95 THR A N 1
ATOM 661 C CA . THR A 1 95 ? -14.881 4.587 30.778 1.00 88.12 95 THR A CA 1
ATOM 662 C C . THR A 1 95 ? -15.246 3.655 29.635 1.00 88.12 95 THR A C 1
ATOM 664 O O . THR A 1 95 ? -14.991 3.969 28.474 1.00 88.12 95 THR A O 1
ATOM 667 N N . LEU A 1 96 ? -15.877 2.529 29.957 1.00 88.69 96 LEU A N 1
ATOM 668 C CA . LEU A 1 96 ? -16.561 1.700 28.976 1.00 88.69 96 LEU A CA 1
ATOM 669 C C . LEU A 1 96 ? -17.991 2.221 28.833 1.00 88.69 96 LEU A C 1
ATOM 671 O O . LEU A 1 96 ? -18.781 2.125 29.770 1.00 88.69 96 LEU A O 1
ATOM 675 N N . VAL A 1 97 ? -18.314 2.792 27.674 1.00 83.31 97 VAL A N 1
ATOM 676 C CA . VAL A 1 97 ? -19.651 3.316 27.368 1.00 83.31 97 VAL A CA 1
ATOM 677 C C . VAL A 1 97 ? -20.349 2.350 26.421 1.00 83.31 97 VAL A C 1
ATOM 679 O O . VAL A 1 97 ? -19.894 2.145 25.296 1.00 83.31 97 VAL A O 1
ATOM 682 N N . GLY A 1 98 ? -21.465 1.774 26.862 1.00 80.50 98 GLY A N 1
ATOM 683 C CA . GLY A 1 98 ? -22.406 1.136 25.948 1.00 80.50 98 GLY A CA 1
ATOM 684 C C . GLY A 1 98 ? -23.198 2.230 25.228 1.00 80.50 98 GLY A C 1
ATOM 685 O O . GLY A 1 98 ? -23.659 3.154 25.897 1.00 80.50 98 GLY A O 1
ATOM 686 N N . PRO A 1 99 ? -23.360 2.196 23.895 1.00 75.69 99 PRO A N 1
ATOM 687 C CA . PRO A 1 99 ? -24.148 3.214 23.207 1.00 75.69 99 PRO A CA 1
ATOM 688 C C . PRO A 1 99 ? -25.584 3.261 23.748 1.00 75.69 99 PRO A C 1
ATOM 690 O O . PRO A 1 99 ? -26.107 2.254 24.225 1.00 75.69 99 PRO A O 1
ATOM 693 N N . ALA A 1 100 ? -26.241 4.422 23.642 1.00 75.62 100 ALA A N 1
ATOM 694 C CA . ALA A 1 100 ? -27.687 4.549 23.839 1.00 75.62 100 ALA A CA 1
ATOM 695 C C . ALA A 1 100 ? -28.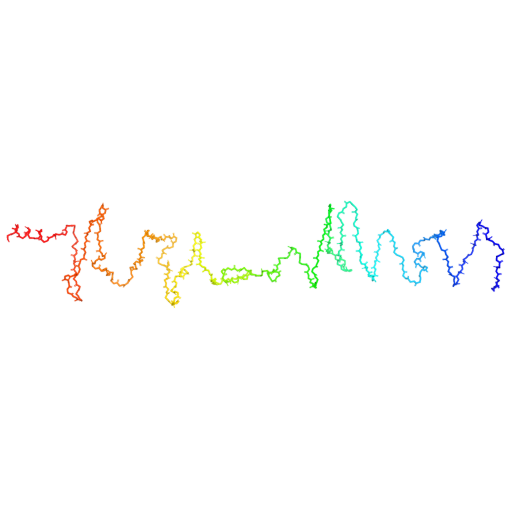390 3.856 22.659 1.00 75.62 100 ALA A C 1
ATOM 697 O O . ALA A 1 100 ? -28.843 4.496 21.715 1.00 75.62 100 ALA A O 1
ATOM 698 N N . SER A 1 101 ? -28.305 2.532 22.629 1.00 65.38 101 SER A N 1
ATOM 699 C CA . SER A 1 101 ? -28.538 1.742 21.430 1.00 65.38 101 SER A CA 1
ATOM 700 C C . SER A 1 101 ? -29.922 1.120 21.432 1.00 65.38 101 SER A C 1
ATOM 702 O O . SER A 1 101 ? -30.454 0.724 22.464 1.00 65.38 101 SER A O 1
ATOM 704 N N . THR A 1 102 ? -30.467 1.003 20.227 1.00 68.75 102 THR A N 1
ATOM 705 C CA . THR A 1 102 ? -31.684 0.267 19.882 1.00 68.75 102 THR A CA 1
ATOM 706 C C . THR A 1 102 ? -31.422 -1.233 19.644 1.00 68.75 102 THR A C 1
ATOM 708 O O . THR A 1 102 ? -32.348 -1.949 19.268 1.00 68.75 102 THR A O 1
ATOM 711 N N . ALA A 1 103 ? -30.179 -1.705 19.843 1.00 74.38 103 ALA A N 1
ATOM 712 C CA . ALA A 1 103 ? -29.738 -3.102 19.726 1.00 74.38 103 ALA A CA 1
ATOM 713 C C . ALA A 1 103 ? -28.480 -3.397 20.578 1.00 74.38 103 ALA A C 1
ATOM 715 O O . ALA A 1 103 ? -27.742 -2.476 20.944 1.00 74.38 103 ALA A O 1
ATOM 716 N N . ASP A 1 104 ? -28.207 -4.676 20.845 1.00 82.38 104 ASP A N 1
ATOM 717 C CA . ASP A 1 104 ? -27.054 -5.114 21.642 1.00 82.38 104 ASP A CA 1
ATOM 718 C C . ASP A 1 104 ? -25.711 -4.849 20.939 1.00 82.38 104 ASP A C 1
ATOM 720 O O . ASP A 1 104 ? -25.563 -5.053 19.732 1.00 82.38 104 ASP A O 1
ATOM 724 N N . VAL A 1 105 ? -24.702 -4.436 21.714 1.00 83.25 105 VAL A N 1
ATOM 725 C CA . VAL A 1 105 ? -23.305 -4.320 21.266 1.00 83.25 105 VAL A CA 1
ATOM 726 C C . VAL A 1 105 ? -22.448 -5.294 22.059 1.00 83.25 105 VAL A C 1
ATOM 728 O O . VAL A 1 105 ? -22.411 -5.245 23.287 1.00 83.25 105 VAL A O 1
ATOM 731 N N . THR A 1 106 ? -21.731 -6.166 21.355 1.00 84.69 106 THR A N 1
ATOM 732 C CA . THR A 1 106 ? -20.834 -7.154 21.961 1.00 84.69 106 THR A CA 1
ATOM 733 C C . THR A 1 106 ? -19.384 -6.815 21.637 1.00 84.69 106 THR A C 1
ATOM 735 O O . THR A 1 106 ? -19.010 -6.719 20.471 1.00 84.69 106 THR A O 1
ATOM 738 N N . ILE A 1 107 ? -18.557 -6.667 22.674 1.00 86.81 107 ILE A N 1
ATOM 739 C CA . ILE A 1 107 ? -17.095 -6.622 22.558 1.00 86.81 107 ILE A CA 1
ATOM 740 C C . ILE A 1 107 ? -16.565 -7.970 23.044 1.00 86.81 107 ILE A C 1
ATOM 742 O O . ILE A 1 107 ? -16.731 -8.317 24.212 1.00 86.81 107 ILE A O 1
ATOM 746 N N . THR A 1 108 ? -15.924 -8.728 22.157 1.00 87.06 108 THR A N 1
ATOM 747 C CA . THR A 1 108 ? -15.265 -9.993 22.506 1.00 87.06 108 THR A CA 1
ATOM 748 C C . THR A 1 108 ? -13.765 -9.759 22.625 1.00 87.06 108 THR A C 1
ATOM 750 O O . THR A 1 108 ? -13.118 -9.378 21.653 1.00 87.06 108 THR A O 1
ATOM 753 N N . LEU A 1 109 ? -13.211 -9.981 23.817 1.00 88.62 109 LEU A N 1
ATOM 754 C CA . LEU A 1 109 ? -11.766 -9.970 24.038 1.00 88.62 109 LEU A CA 1
ATOM 755 C C . LEU A 1 109 ? -11.162 -11.323 23.625 1.00 88.62 109 LEU A C 1
ATOM 757 O O . LEU A 1 109 ? -11.826 -12.353 23.787 1.00 88.62 109 LEU A O 1
ATOM 761 N N . PRO A 1 110 ? -9.924 -11.351 23.105 1.00 85.19 110 PRO A N 1
ATOM 762 C CA . PRO A 1 110 ? -9.240 -12.605 22.816 1.00 85.19 110 PRO A CA 1
ATOM 763 C C . PRO A 1 110 ? -8.949 -13.378 24.112 1.00 85.19 110 PRO A C 1
ATOM 765 O O . PRO A 1 110 ? -8.800 -12.797 25.186 1.00 85.19 110 PRO A O 1
ATOM 768 N N . ALA A 1 111 ? -8.867 -14.707 24.014 1.00 91.75 111 ALA A N 1
ATOM 769 C CA . ALA A 1 111 ? -8.595 -15.598 25.144 1.00 91.75 111 ALA A CA 1
ATOM 770 C C . ALA A 1 111 ? -7.091 -15.656 25.482 1.00 91.75 111 ALA A C 1
ATOM 772 O O . ALA A 1 111 ? -6.482 -16.724 25.497 1.00 91.75 111 ALA A O 1
ATOM 773 N N . GLU A 1 112 ? -6.488 -14.496 25.724 1.00 90.31 112 GLU A N 1
ATOM 774 C CA . GLU A 1 112 ? -5.066 -14.332 26.026 1.00 90.31 112 GLU A CA 1
ATOM 775 C C . GLU A 1 112 ? -4.844 -13.146 26.974 1.00 90.31 112 GLU A C 1
ATOM 777 O O . GLU A 1 112 ? -5.706 -12.283 27.142 1.00 90.31 112 GLU A O 1
ATOM 782 N N . THR A 1 113 ? -3.680 -13.092 27.619 1.00 85.50 113 THR A N 1
ATOM 783 C CA . THR A 1 113 ? -3.273 -11.920 28.404 1.00 85.50 113 THR A CA 1
ATOM 784 C C . THR A 1 113 ? -2.725 -10.839 27.477 1.00 85.50 113 THR A C 1
ATOM 786 O O . THR A 1 113 ? -1.866 -11.138 26.650 1.00 85.50 113 THR A O 1
ATOM 789 N N . GLY A 1 114 ? -3.128 -9.579 27.650 1.00 82.12 114 GLY A N 1
ATOM 790 C CA . GLY A 1 114 ? -2.586 -8.482 26.849 1.00 82.12 114 GLY A CA 1
ATOM 791 C C . GLY A 1 114 ? -3.148 -7.111 27.210 1.00 82.12 114 GLY A C 1
ATOM 792 O O . GLY A 1 114 ? -3.989 -6.973 28.097 1.00 82.12 114 GLY A O 1
ATOM 793 N N . THR A 1 115 ? -2.672 -6.095 26.493 1.00 79.69 115 THR A N 1
ATOM 794 C CA . THR A 1 115 ? -3.175 -4.719 26.576 1.00 79.69 115 THR A CA 1
ATOM 795 C C . THR A 1 115 ? -4.132 -4.464 25.419 1.00 79.69 115 THR A C 1
ATOM 797 O O . THR A 1 115 ? -3.793 -4.723 24.265 1.00 79.69 115 THR A O 1
ATOM 800 N N . VAL A 1 116 ? -5.304 -3.895 25.700 1.00 81.44 116 VAL A N 1
ATOM 801 C CA . VAL A 1 116 ? -6.200 -3.391 24.652 1.00 81.44 116 VAL A CA 1
ATOM 802 C C . VAL A 1 116 ? -5.639 -2.066 24.136 1.00 81.44 116 VAL A C 1
ATOM 804 O O . VAL A 1 116 ? -5.608 -1.074 24.865 1.00 81.44 116 VAL A O 1
ATOM 807 N N . LEU A 1 117 ? -5.173 -2.044 22.887 1.00 75.06 117 LEU A N 1
ATOM 808 C CA . LEU A 1 117 ? -4.733 -0.810 22.235 1.00 75.06 117 LEU A CA 1
ATOM 809 C C . LEU A 1 117 ? -5.945 0.066 21.898 1.00 75.06 117 LEU A C 1
ATOM 811 O O . LEU A 1 117 ? -6.904 -0.395 21.283 1.00 75.06 117 LEU A O 1
ATOM 815 N N . THR A 1 118 ? -5.884 1.344 22.266 1.00 71.88 118 THR A N 1
ATOM 816 C CA . THR A 1 118 ? -6.862 2.354 21.849 1.00 71.88 118 THR A CA 1
ATOM 817 C C . THR A 1 118 ? -6.300 3.171 20.689 1.00 71.88 118 THR A C 1
ATOM 819 O O . THR A 1 118 ? -5.090 3.256 20.489 1.00 71.88 118 THR A O 1
ATOM 822 N N . THR A 1 119 ? -7.176 3.796 19.905 1.00 60.44 119 THR A N 1
ATOM 823 C CA . THR A 1 119 ? -6.845 4.520 18.662 1.00 60.44 119 THR A CA 1
ATOM 824 C C . THR A 1 119 ? -5.939 5.750 18.841 1.00 60.44 119 THR A C 1
ATOM 826 O O . THR A 1 119 ? -5.677 6.450 17.867 1.00 60.44 119 THR A O 1
ATOM 829 N N . ALA A 1 120 ? -5.487 6.055 20.062 1.00 56.44 120 ALA A N 1
ATOM 830 C CA . ALA A 1 120 ? -4.677 7.233 20.377 1.00 56.44 120 ALA A CA 1
ATOM 831 C C . ALA A 1 120 ? -3.159 7.007 20.232 1.00 56.44 120 ALA A C 1
ATOM 833 O O . ALA A 1 120 ? -2.405 7.974 20.160 1.00 56.44 120 ALA A O 1
ATOM 834 N N . SER A 1 121 ? -2.700 5.761 20.135 1.00 56.91 121 SER A N 1
ATOM 835 C CA . SER A 1 121 ? -1.328 5.430 19.755 1.00 56.91 121 SER A CA 1
ATOM 836 C C . SER A 1 121 ? -1.384 4.545 18.519 1.00 56.91 121 SER A C 1
ATOM 838 O O . SER A 1 121 ? -2.111 3.556 18.473 1.00 56.91 121 SER A O 1
ATOM 840 N N . SER A 1 122 ? -0.668 4.941 17.468 1.00 70.00 122 SER A N 1
ATOM 841 C CA . SER A 1 122 ? -0.526 4.153 16.243 1.00 70.00 122 SER A CA 1
ATOM 842 C C . SER A 1 122 ? -0.321 2.672 16.570 1.00 70.00 122 SER A C 1
ATOM 844 O O . SER A 1 122 ? 0.518 2.344 17.412 1.00 70.00 122 SER A O 1
ATOM 846 N N . ILE A 1 123 ? -1.043 1.777 15.895 1.00 76.56 123 ILE A N 1
ATOM 847 C CA . ILE A 1 123 ? -0.769 0.342 15.988 1.00 76.56 123 ILE A CA 1
ATOM 848 C C . ILE A 1 123 ? 0.638 0.133 15.426 1.00 76.56 123 ILE A C 1
ATOM 850 O O . ILE A 1 123 ? 0.875 0.391 14.247 1.00 76.56 123 ILE A O 1
ATOM 854 N N . ALA A 1 124 ? 1.588 -0.273 16.272 1.00 75.88 124 ALA A N 1
ATOM 855 C CA . ALA A 1 124 ? 2.940 -0.572 15.817 1.00 75.88 124 ALA A CA 1
ATOM 856 C C . ALA A 1 124 ? 2.882 -1.632 14.708 1.00 75.88 124 ALA A C 1
ATOM 858 O O . ALA A 1 124 ? 2.087 -2.565 14.796 1.00 75.88 124 ALA A O 1
ATOM 859 N N . ASN A 1 125 ? 3.739 -1.532 13.687 1.00 76.44 125 ASN A N 1
ATOM 860 C CA . ASN A 1 125 ? 3.713 -2.478 12.564 1.00 76.44 125 ASN A CA 1
ATOM 861 C C . ASN A 1 125 ? 3.899 -3.940 13.010 1.00 76.44 125 ASN A C 1
ATOM 863 O O . ASN A 1 125 ? 3.392 -4.839 12.349 1.00 76.44 125 ASN A O 1
ATOM 867 N N . SER A 1 126 ? 4.562 -4.183 14.149 1.00 75.19 126 SER A N 1
ATOM 868 C CA . SER A 1 126 ? 4.685 -5.507 14.781 1.00 75.19 126 SER A CA 1
ATOM 869 C C . SER A 1 126 ? 3.353 -6.114 15.229 1.00 75.19 126 SER A C 1
ATOM 871 O O . SER A 1 126 ? 3.265 -7.325 15.392 1.00 75.19 126 SER A O 1
ATOM 873 N N . ASN A 1 127 ? 2.338 -5.277 15.442 1.00 74.25 127 ASN A N 1
ATOM 874 C CA . ASN A 1 127 ? 1.014 -5.659 15.927 1.00 74.25 127 ASN A CA 1
ATOM 875 C C . ASN A 1 127 ? -0.013 -5.750 14.785 1.00 74.25 127 ASN A C 1
ATOM 877 O O . ASN A 1 127 ? -1.175 -6.067 15.027 1.00 74.25 127 ASN A O 1
ATOM 881 N N . LEU A 1 128 ? 0.393 -5.464 13.543 1.00 80.19 128 LEU A N 1
ATOM 882 C CA . LEU A 1 128 ? -0.405 -5.759 12.361 1.00 80.19 128 LEU A CA 1
ATOM 883 C C . LEU A 1 128 ? -0.176 -7.222 11.982 1.00 80.19 128 LEU A C 1
ATOM 885 O O . LEU A 1 128 ? 0.966 -7.658 11.860 1.00 80.19 128 LEU A O 1
ATOM 889 N N . ALA A 1 129 ? -1.257 -7.964 11.729 1.00 77.12 129 ALA A N 1
ATOM 890 C CA . ALA A 1 129 ? -1.171 -9.349 11.257 1.00 77.12 129 ALA A CA 1
ATOM 891 C C . ALA A 1 129 ? -0.298 -9.480 9.990 1.00 77.12 129 ALA A C 1
ATOM 893 O O . ALA A 1 129 ? 0.395 -10.477 9.801 1.00 77.12 129 ALA A O 1
ATOM 894 N N . ASN A 1 130 ? -0.280 -8.431 9.163 1.00 81.12 130 ASN A N 1
ATOM 895 C CA . ASN A 1 130 ? 0.610 -8.281 8.022 1.00 81.12 130 ASN A CA 1
ATOM 896 C C . ASN A 1 130 ? 1.561 -7.106 8.273 1.00 81.12 130 ASN A C 1
ATOM 898 O O . ASN A 1 130 ? 1.274 -5.966 7.917 1.00 81.12 130 ASN A O 1
ATOM 902 N N . SER A 1 131 ? 2.714 -7.387 8.874 1.00 86.25 131 SER A N 1
ATOM 903 C CA . SER A 1 131 ? 3.773 -6.396 9.112 1.00 86.25 131 SER A CA 1
ATOM 904 C C . SER A 1 131 ? 4.571 -6.029 7.846 1.00 86.25 131 SER A C 1
ATOM 906 O O . SER A 1 131 ? 5.488 -5.202 7.900 1.00 86.25 131 SER A O 1
ATOM 908 N N . THR A 1 132 ? 4.224 -6.618 6.692 1.00 89.62 132 THR A N 1
ATOM 909 C CA . THR A 1 132 ? 4.901 -6.426 5.404 1.00 89.62 132 THR A CA 1
ATOM 910 C C . THR A 1 132 ? 3.923 -6.293 4.226 1.00 89.62 132 THR A C 1
ATOM 912 O O . THR A 1 132 ? 2.792 -6.778 4.274 1.00 89.62 132 THR A O 1
ATOM 915 N N . ILE A 1 133 ? 4.376 -5.641 3.149 1.00 88.38 133 ILE A N 1
ATOM 916 C CA . ILE A 1 133 ? 3.732 -5.598 1.828 1.00 88.38 133 ILE A CA 1
ATOM 917 C C . ILE A 1 133 ? 4.546 -6.472 0.874 1.00 88.38 133 ILE A C 1
ATOM 919 O O . ILE A 1 133 ? 5.761 -6.305 0.753 1.00 88.38 133 ILE A O 1
ATOM 923 N N . THR A 1 134 ? 3.892 -7.381 0.157 1.00 90.25 134 THR A N 1
ATOM 924 C CA . THR A 1 134 ? 4.545 -8.183 -0.885 1.00 90.25 134 THR A CA 1
ATOM 925 C C . THR A 1 134 ? 4.523 -7.446 -2.228 1.00 90.25 134 THR A C 1
ATOM 927 O O . THR A 1 134 ? 3.454 -7.109 -2.731 1.00 90.25 134 THR A O 1
ATOM 930 N N . ILE A 1 135 ? 5.696 -7.210 -2.823 1.00 90.69 135 ILE A N 1
ATOM 931 C CA . ILE A 1 135 ? 5.875 -6.604 -4.154 1.00 90.69 135 ILE A CA 1
ATOM 932 C C . ILE A 1 135 ? 6.753 -7.541 -4.987 1.00 90.69 135 ILE A C 1
ATOM 934 O O . ILE A 1 135 ? 7.928 -7.737 -4.673 1.00 90.69 135 ILE A O 1
ATOM 938 N N . GLY A 1 136 ? 6.193 -8.141 -6.041 1.00 92.56 136 GLY A N 1
ATOM 939 C CA . GLY A 1 136 ? 6.857 -9.248 -6.735 1.00 92.56 136 GLY A CA 1
ATOM 940 C C . GLY A 1 136 ? 7.118 -10.398 -5.758 1.00 92.56 136 GLY A C 1
ATOM 941 O O . GLY A 1 136 ? 6.192 -10.874 -5.105 1.00 92.56 136 GLY A O 1
ATOM 942 N N . SER A 1 137 ? 8.382 -10.797 -5.606 1.00 92.56 137 SER A N 1
ATOM 943 C CA . SER A 1 137 ? 8.822 -11.765 -4.587 1.00 92.56 137 SER A CA 1
ATOM 944 C C . SER A 1 137 ? 9.469 -11.114 -3.358 1.00 92.56 137 SER A C 1
ATOM 946 O O . SER A 1 137 ? 10.037 -11.809 -2.518 1.00 92.56 137 SER A O 1
ATOM 948 N N . SER A 1 138 ? 9.441 -9.782 -3.254 1.00 93.38 138 SER A N 1
ATOM 949 C CA . SER A 1 138 ? 10.020 -9.042 -2.128 1.00 93.38 138 SER A CA 1
ATOM 950 C C . SER A 1 138 ? 8.985 -8.781 -1.038 1.00 93.38 138 SER A C 1
ATOM 952 O O . SER A 1 138 ? 7.873 -8.347 -1.325 1.00 93.38 138 SER A O 1
ATOM 954 N N . SER A 1 139 ? 9.369 -8.998 0.220 1.00 92.38 139 SER A N 1
ATOM 955 C CA . SER A 1 139 ? 8.582 -8.627 1.399 1.00 92.38 139 SER A CA 1
ATOM 956 C C . SER A 1 139 ? 9.121 -7.320 1.972 1.00 92.38 139 SER A C 1
ATOM 958 O O . SER A 1 139 ? 10.217 -7.294 2.527 1.00 92.38 139 SER A O 1
ATOM 960 N N . VAL A 1 140 ? 8.359 -6.239 1.837 1.00 91.38 140 VAL A N 1
ATOM 961 C CA . VAL A 1 140 ? 8.733 -4.901 2.306 1.00 91.38 140 VAL A CA 1
ATOM 962 C C . VAL A 1 140 ? 8.104 -4.666 3.669 1.00 91.38 140 VAL A C 1
ATOM 964 O O . VAL A 1 140 ? 6.887 -4.537 3.771 1.00 91.38 140 VAL A O 1
ATOM 967 N N . ALA A 1 141 ? 8.912 -4.608 4.723 1.00 89.38 141 ALA A N 1
ATOM 968 C CA . ALA A 1 141 ? 8.412 -4.233 6.040 1.00 89.38 141 ALA A CA 1
ATOM 969 C C . ALA A 1 141 ? 7.891 -2.790 6.030 1.00 89.38 141 ALA A C 1
ATOM 971 O O . ALA A 1 141 ? 8.527 -1.884 5.481 1.00 89.38 141 ALA A O 1
ATOM 972 N N . LEU A 1 142 ? 6.737 -2.568 6.656 1.00 85.81 142 LEU A N 1
ATOM 973 C CA . LEU A 1 142 ? 6.166 -1.230 6.779 1.00 85.81 142 LEU A CA 1
ATOM 974 C C . LEU A 1 142 ? 7.136 -0.323 7.562 1.00 85.81 142 LEU A C 1
ATOM 976 O O . LEU A 1 142 ? 7.600 -0.680 8.646 1.00 85.81 142 LEU A O 1
ATOM 980 N N . GLY A 1 143 ? 7.460 0.848 7.005 1.00 83.81 143 GLY A N 1
ATOM 981 C CA . GLY A 1 143 ? 8.389 1.816 7.608 1.00 83.81 143 GLY A CA 1
ATOM 982 C C . GLY A 1 143 ? 9.883 1.538 7.385 1.00 83.81 143 GLY A C 1
ATOM 983 O O . GLY A 1 143 ? 10.710 2.269 7.921 1.00 83.81 143 GLY A O 1
ATOM 984 N N . SER A 1 144 ? 10.245 0.516 6.600 1.00 87.38 144 SER A N 1
ATOM 985 C CA . SER A 1 144 ? 11.636 0.248 6.203 1.00 87.38 144 SER A CA 1
ATOM 986 C C . SER A 1 144 ? 11.941 0.760 4.790 1.00 87.38 144 SER A C 1
ATOM 988 O O . SER A 1 144 ? 11.062 0.795 3.931 1.00 87.38 144 SER A O 1
ATOM 990 N N . SER A 1 145 ? 13.203 1.111 4.524 1.00 90.62 145 SER A N 1
ATOM 991 C CA . SER A 1 145 ? 13.684 1.411 3.167 1.00 90.62 145 SER A CA 1
ATOM 992 C C . SER A 1 145 ? 14.115 0.130 2.456 1.00 90.62 145 SER A C 1
ATOM 994 O O . SER A 1 145 ? 14.956 -0.608 2.966 1.00 90.62 145 SER A O 1
ATOM 996 N N . GLN A 1 146 ? 13.586 -0.113 1.256 1.00 93.25 146 GLN A N 1
ATOM 997 C CA . GLN A 1 146 ? 13.976 -1.241 0.409 1.00 93.25 146 GLN A CA 1
ATOM 998 C C . GLN A 1 146 ? 14.980 -0.779 -0.653 1.00 93.25 146 GLN A C 1
ATOM 1000 O O . GLN A 1 146 ? 14.742 0.207 -1.347 1.00 93.25 146 GLN A O 1
ATOM 1005 N N . THR A 1 147 ? 16.088 -1.502 -0.818 1.00 91.44 147 THR A N 1
ATOM 1006 C CA . THR A 1 147 ? 17.110 -1.179 -1.832 1.00 91.44 147 THR A CA 1
ATOM 1007 C C . THR A 1 147 ? 16.923 -1.943 -3.140 1.00 91.44 147 THR A C 1
ATOM 1009 O O . THR A 1 147 ? 17.493 -1.571 -4.164 1.00 91.44 147 THR A O 1
ATOM 1012 N N . THR A 1 148 ? 16.162 -3.038 -3.140 1.00 90.56 148 THR A N 1
ATOM 1013 C CA . THR A 1 148 ? 15.965 -3.887 -4.323 1.00 90.56 148 THR A CA 1
ATOM 1014 C C . THR A 1 148 ? 14.609 -4.579 -4.282 1.00 90.56 148 THR A C 1
ATOM 1016 O O . THR A 1 148 ? 14.244 -5.152 -3.258 1.00 90.56 148 THR A O 1
ATOM 1019 N N . PHE A 1 149 ? 13.903 -4.580 -5.413 1.00 92.56 149 PHE A N 1
ATOM 1020 C CA . PHE A 1 149 ? 12.719 -5.407 -5.640 1.00 92.56 149 PHE A CA 1
ATOM 1021 C C . PHE A 1 149 ? 13.078 -6.557 -6.583 1.00 92.56 149 PHE A C 1
ATOM 1023 O O . PHE A 1 149 ? 13.579 -6.337 -7.684 1.00 92.56 149 PHE A O 1
ATOM 1030 N N . THR A 1 150 ? 12.839 -7.786 -6.142 1.00 91.56 150 THR A N 1
ATOM 1031 C CA . THR A 1 150 ? 13.050 -9.016 -6.913 1.00 91.56 150 THR A CA 1
ATOM 1032 C C . THR A 1 150 ? 11.727 -9.581 -7.424 1.00 91.56 150 THR A C 1
ATOM 1034 O O . THR A 1 150 ? 10.665 -9.340 -6.847 1.00 91.56 150 THR A O 1
ATOM 1037 N N . GLY A 1 151 ? 11.789 -10.341 -8.520 1.00 91.56 151 GLY A N 1
ATOM 1038 C CA . GLY A 1 151 ? 10.631 -11.069 -9.052 1.00 91.56 151 GLY A CA 1
ATOM 1039 C C . GLY A 1 151 ? 9.578 -10.199 -9.741 1.00 91.56 151 GLY A C 1
ATOM 1040 O O . GLY A 1 151 ? 8.470 -10.666 -9.985 1.00 91.56 151 GLY A O 1
ATOM 1041 N N . LEU A 1 152 ? 9.899 -8.943 -10.060 1.00 93.44 152 LEU A N 1
ATOM 1042 C CA . LEU A 1 152 ? 9.056 -8.120 -10.924 1.00 93.44 152 LEU A CA 1
ATOM 1043 C C . LEU A 1 152 ? 9.163 -8.616 -12.371 1.00 93.44 152 LEU A C 1
ATOM 1045 O O . LEU A 1 152 ? 10.265 -8.721 -12.904 1.00 93.44 152 LEU A O 1
ATOM 1049 N N . ALA A 1 153 ? 8.023 -8.893 -13.007 1.00 93.00 153 ALA A N 1
ATOM 1050 C CA . ALA A 1 153 ? 7.974 -9.258 -14.424 1.00 93.00 153 ALA A CA 1
ATOM 1051 C C . ALA A 1 153 ? 8.057 -8.027 -15.346 1.00 93.00 153 ALA A C 1
ATOM 1053 O O . ALA A 1 153 ? 8.672 -8.085 -16.407 1.00 93.00 153 ALA A O 1
ATOM 1054 N N . SER A 1 154 ? 7.451 -6.908 -14.939 1.00 93.44 154 SER A N 1
ATOM 1055 C CA . SER A 1 154 ? 7.470 -5.637 -15.667 1.00 93.44 154 SER A CA 1
ATOM 1056 C C . SER A 1 154 ? 7.206 -4.453 -14.729 1.00 93.44 154 SER A C 1
ATOM 1058 O O . SER A 1 154 ? 6.733 -4.627 -13.603 1.00 93.44 154 SER A O 1
ATOM 1060 N N . ILE A 1 155 ? 7.523 -3.242 -15.198 1.00 93.12 155 ILE A N 1
ATOM 1061 C CA . ILE A 1 155 ? 7.173 -1.974 -14.545 1.00 93.12 155 ILE A CA 1
ATOM 1062 C C . ILE A 1 155 ? 6.411 -1.132 -15.571 1.00 93.12 155 ILE A C 1
ATOM 1064 O O . ILE A 1 155 ? 6.966 -0.776 -16.608 1.00 93.12 155 ILE A O 1
ATOM 1068 N N . THR A 1 156 ? 5.152 -0.803 -15.284 1.00 95.50 156 THR A N 1
ATOM 1069 C CA . THR A 1 156 ? 4.346 0.128 -16.087 1.00 95.50 156 THR A CA 1
ATOM 1070 C C . THR A 1 156 ? 4.130 1.400 -15.279 1.00 95.50 156 THR A C 1
ATOM 1072 O O . THR A 1 156 ? 3.473 1.370 -14.240 1.00 95.50 156 THR A O 1
ATOM 1075 N N . SER A 1 157 ? 4.692 2.519 -15.732 1.00 94.25 157 SER A N 1
ATOM 1076 C CA . SER A 1 157 ? 4.549 3.819 -15.075 1.00 94.25 157 SER A CA 1
ATOM 1077 C C . SER A 1 157 ? 4.474 4.951 -16.099 1.00 94.25 157 SER A C 1
ATOM 1079 O O . SER A 1 157 ? 4.948 4.812 -17.224 1.00 94.25 157 SER A O 1
ATOM 1081 N N . THR A 1 158 ? 3.898 6.093 -15.705 1.00 97.19 158 THR A N 1
ATOM 1082 C CA . THR A 1 158 ? 3.894 7.314 -16.533 1.00 97.19 158 THR A CA 1
ATOM 1083 C C . THR A 1 158 ? 5.310 7.843 -16.768 1.00 97.19 158 THR A C 1
ATOM 1085 O O . THR A 1 158 ? 5.605 8.375 -17.832 1.00 97.19 158 THR A O 1
ATOM 1088 N N . ALA A 1 159 ? 6.191 7.698 -15.775 1.00 94.38 159 ALA A N 1
ATOM 1089 C CA . ALA A 1 159 ? 7.607 8.020 -15.879 1.00 94.38 159 ALA A CA 1
ATOM 1090 C C . ALA A 1 159 ? 8.431 7.138 -14.932 1.00 94.38 159 ALA A C 1
ATOM 1092 O O . ALA A 1 159 ? 7.963 6.746 -13.858 1.00 94.38 159 ALA A O 1
ATOM 1093 N N . VAL A 1 160 ? 9.674 6.855 -15.318 1.00 92.31 160 VAL A N 1
ATOM 1094 C CA . VAL A 1 160 ? 10.714 6.315 -14.437 1.00 92.31 160 VAL A CA 1
ATOM 1095 C C . VAL A 1 160 ? 11.822 7.358 -14.384 1.00 92.31 160 VAL A C 1
ATOM 1097 O O . VAL A 1 160 ? 12.480 7.608 -15.390 1.00 92.31 160 VAL A O 1
ATOM 1100 N N . VAL A 1 161 ? 12.007 7.993 -13.226 1.00 92.69 161 VAL A N 1
ATOM 1101 C CA . VAL A 1 161 ? 13.076 8.973 -13.006 1.00 92.69 161 VAL A CA 1
ATOM 1102 C C . VAL A 1 161 ? 14.128 8.329 -12.121 1.00 92.69 161 VAL A C 1
ATOM 1104 O O . VAL A 1 161 ? 13.845 7.923 -10.996 1.00 92.69 161 VAL A O 1
ATOM 1107 N N . THR A 1 162 ? 15.345 8.236 -12.635 1.00 93.06 162 THR A N 1
ATOM 1108 C CA . THR A 1 162 ? 16.512 7.789 -11.879 1.00 93.06 162 THR A CA 1
ATOM 1109 C C . THR A 1 162 ? 17.571 8.873 -11.933 1.00 93.06 162 THR A C 1
ATOM 1111 O O . THR A 1 162 ? 17.664 9.578 -12.937 1.00 93.06 162 THR A O 1
ATOM 1114 N N . ASN A 1 163 ? 18.414 8.954 -10.907 1.00 93.19 163 ASN A N 1
ATOM 1115 C CA . ASN A 1 163 ? 19.639 9.742 -11.005 1.00 93.19 163 ASN A CA 1
ATOM 1116 C C . ASN A 1 163 ? 20.508 9.242 -12.165 1.00 93.19 163 ASN A C 1
ATOM 1118 O O . ASN A 1 163 ? 20.288 8.143 -12.704 1.00 93.19 163 ASN A O 1
ATOM 1122 N N . ASP A 1 164 ? 21.511 10.044 -12.520 1.00 88.75 164 ASP A N 1
ATOM 1123 C CA . ASP A 1 164 ? 22.574 9.582 -13.392 1.00 88.75 164 ASP A CA 1
ATOM 1124 C C . ASP A 1 164 ? 23.100 8.252 -12.864 1.00 88.75 164 ASP A C 1
ATOM 1126 O O . ASP A 1 164 ? 23.079 7.926 -11.674 1.00 88.75 164 ASP A O 1
ATOM 1130 N N . SER A 1 165 ? 23.469 7.398 -13.793 1.00 84.69 165 SER A N 1
ATOM 1131 C CA . SER A 1 165 ? 23.894 6.065 -13.449 1.00 84.69 165 SER A CA 1
ATOM 1132 C C . SER A 1 165 ? 22.849 5.114 -12.806 1.00 84.69 165 SER A C 1
ATOM 1134 O O . SER A 1 165 ? 23.152 3.942 -12.567 1.00 84.69 165 SER A O 1
ATOM 1136 N N . GLY A 1 166 ? 21.616 5.567 -12.559 1.00 89.50 166 GLY A N 1
ATOM 1137 C CA . GLY A 1 166 ? 20.573 4.787 -11.890 1.00 89.50 166 GLY A CA 1
ATOM 1138 C C . GLY A 1 166 ? 19.822 3.825 -12.814 1.00 89.50 166 GLY A C 1
ATOM 1139 O O . GLY A 1 166 ? 19.637 2.660 -12.459 1.00 89.50 166 GLY A O 1
ATOM 1140 N N . PHE A 1 167 ? 19.429 4.261 -14.018 1.00 92.06 167 PHE A N 1
ATOM 1141 C CA . PHE A 1 167 ? 18.817 3.372 -15.011 1.00 92.06 167 PHE A CA 1
ATOM 1142 C C . PHE A 1 167 ? 19.887 2.583 -15.773 1.00 92.06 167 PHE A C 1
ATOM 1144 O O . PHE A 1 167 ? 20.881 3.125 -16.277 1.00 92.06 167 PHE A O 1
ATOM 1151 N N . ARG A 1 168 ? 19.705 1.263 -15.796 1.00 92.69 168 ARG A N 1
ATOM 1152 C CA . ARG A 1 168 ? 20.692 0.278 -16.238 1.00 92.69 168 ARG A CA 1
ATOM 1153 C C . ARG A 1 168 ? 19.963 -0.903 -16.855 1.00 92.69 168 ARG A C 1
ATOM 1155 O O . ARG A 1 168 ? 19.081 -1.468 -16.213 1.00 92.69 168 ARG A O 1
ATOM 1162 N N . VAL A 1 169 ? 20.390 -1.334 -18.033 1.00 93.62 169 VAL A N 1
ATOM 1163 C CA . VAL A 1 169 ? 19.985 -2.631 -18.588 1.00 93.62 169 VAL A CA 1
ATOM 1164 C C . VAL A 1 169 ? 21.178 -3.561 -18.465 1.00 93.62 169 VAL A C 1
ATOM 1166 O O . VAL A 1 169 ? 22.255 -3.245 -18.962 1.00 93.62 169 VAL A O 1
ATOM 1169 N N . ARG A 1 170 ? 21.021 -4.684 -17.763 1.00 92.75 170 ARG A N 1
ATOM 1170 C CA . ARG A 1 170 ? 22.086 -5.684 -17.608 1.00 92.75 170 ARG A CA 1
ATOM 1171 C C . ARG A 1 170 ? 21.791 -6.897 -18.475 1.00 92.75 170 ARG A C 1
ATOM 1173 O O . ARG A 1 170 ? 20.629 -7.248 -18.668 1.00 92.75 170 ARG A O 1
ATOM 1180 N N . ASN A 1 171 ? 22.836 -7.543 -18.973 1.00 95.50 171 ASN A N 1
ATOM 1181 C CA . ASN A 1 171 ? 22.697 -8.834 -19.627 1.00 95.50 171 ASN A CA 1
ATOM 1182 C C . ASN A 1 171 ? 22.270 -9.889 -18.593 1.00 95.50 171 ASN A C 1
ATOM 1184 O O . ASN A 1 171 ? 22.826 -9.952 -17.502 1.00 95.50 171 ASN A O 1
ATOM 1188 N N . THR A 1 172 ? 21.289 -10.720 -18.939 1.00 92.56 172 THR A N 1
ATOM 1189 C CA . THR A 1 172 ? 20.694 -11.710 -18.026 1.00 92.56 172 THR A CA 1
ATOM 1190 C C . THR A 1 172 ? 21.582 -12.924 -17.753 1.00 92.56 172 THR A C 1
ATOM 1192 O O . THR A 1 172 ? 21.370 -13.616 -16.764 1.00 92.56 172 THR A O 1
ATOM 1195 N N . SER A 1 173 ? 22.558 -13.201 -18.622 1.00 95.69 173 SER A N 1
ATOM 1196 C CA . SER A 1 173 ? 23.513 -14.310 -18.473 1.00 95.69 173 SER A CA 1
ATOM 1197 C C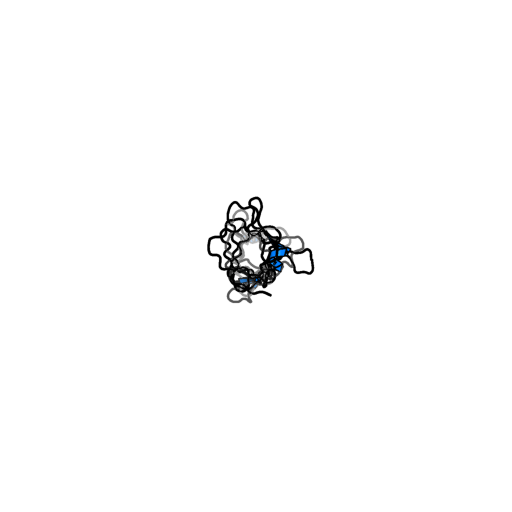 . SER A 1 173 ? 24.840 -13.868 -17.849 1.00 95.69 173 SER A C 1
ATOM 1199 O O . SER A 1 173 ? 25.539 -14.678 -17.250 1.00 95.69 173 SER A O 1
ATOM 1201 N N . ASP A 1 174 ? 25.192 -12.588 -17.981 1.00 95.25 174 ASP A N 1
ATOM 1202 C CA . ASP A 1 174 ? 26.421 -11.998 -17.453 1.00 95.25 174 ASP A CA 1
ATOM 1203 C C . ASP A 1 174 ? 26.140 -10.590 -16.915 1.00 95.25 174 ASP A C 1
ATOM 1205 O O . ASP A 1 174 ? 26.177 -9.594 -17.640 1.00 95.25 174 ASP A O 1
ATOM 1209 N N . ASN A 1 175 ? 25.887 -10.505 -15.609 1.00 94.00 175 ASN A N 1
ATOM 1210 C CA . ASN A 1 175 ? 25.482 -9.262 -14.949 1.00 94.00 175 ASN A CA 1
ATOM 1211 C C . ASN A 1 175 ? 26.566 -8.168 -14.945 1.00 94.00 175 ASN A C 1
ATOM 1213 O O . ASN A 1 175 ? 26.281 -7.044 -14.524 1.00 94.00 175 ASN A O 1
ATOM 1217 N N . THR A 1 176 ? 27.791 -8.464 -15.395 1.00 94.62 176 THR A N 1
ATOM 1218 C CA . THR A 1 176 ? 28.850 -7.457 -15.562 1.00 94.62 176 THR A CA 1
ATOM 1219 C C . THR A 1 176 ? 28.684 -6.642 -16.847 1.00 94.62 176 THR A C 1
ATOM 1221 O O . THR A 1 176 ? 29.175 -5.516 -16.928 1.00 94.62 176 THR A O 1
ATOM 1224 N N . LYS A 1 177 ? 27.944 -7.163 -17.835 1.00 94.44 177 LYS A N 1
ATOM 1225 C CA . LYS A 1 177 ? 27.642 -6.470 -19.094 1.00 94.44 177 LYS A CA 1
ATOM 1226 C C . LYS A 1 177 ? 26.410 -5.596 -18.916 1.00 94.44 177 LYS A C 1
ATOM 1228 O O . LYS A 1 177 ? 25.306 -6.091 -18.684 1.00 94.44 177 LYS A O 1
ATOM 1233 N N . ILE A 1 178 ? 26.608 -4.287 -19.018 1.00 93.00 178 ILE A N 1
ATOM 1234 C CA . ILE A 1 178 ? 25.617 -3.283 -18.641 1.00 93.00 178 ILE A CA 1
ATOM 1235 C C . ILE A 1 178 ? 25.570 -2.185 -19.701 1.00 93.00 178 ILE A C 1
ATOM 1237 O O . ILE A 1 178 ? 26.601 -1.628 -20.063 1.00 93.00 178 ILE A O 1
ATOM 1241 N N . VAL A 1 179 ? 24.366 -1.824 -20.137 1.00 92.19 179 VAL A N 1
ATOM 1242 C CA . VAL A 1 179 ? 24.103 -0.547 -20.802 1.00 92.19 179 VAL A CA 1
ATOM 1243 C C . VAL A 1 179 ? 23.705 0.462 -19.731 1.00 92.19 179 VAL A C 1
ATOM 1245 O O . VAL A 1 179 ? 22.749 0.257 -18.976 1.00 92.19 179 VAL A O 1
ATOM 1248 N N . ALA A 1 180 ? 24.477 1.538 -19.647 1.00 91.56 180 ALA A N 1
ATOM 1249 C CA . ALA A 1 180 ? 24.317 2.618 -18.691 1.00 91.56 180 ALA A CA 1
ATOM 1250 C C . ALA A 1 180 ? 23.886 3.895 -19.410 1.00 91.56 180 ALA A C 1
ATOM 1252 O O . ALA A 1 180 ? 24.470 4.253 -20.427 1.00 91.56 180 ALA A O 1
ATOM 1253 N N . LEU A 1 181 ? 22.896 4.594 -18.856 1.00 90.44 181 LEU A N 1
ATOM 1254 C CA . LEU A 1 181 ? 22.592 5.962 -19.261 1.00 90.44 181 LEU A CA 1
ATOM 1255 C C . LEU A 1 181 ? 23.338 6.928 -18.331 1.00 90.44 181 LEU A C 1
ATOM 1257 O O . LEU A 1 181 ? 23.278 6.773 -17.104 1.00 90.44 181 LEU A O 1
ATOM 1261 N N . ASP A 1 182 ? 24.055 7.880 -18.926 1.00 91.25 182 ASP A N 1
ATOM 1262 C CA . ASP A 1 182 ? 24.769 8.962 -18.248 1.00 91.25 182 ASP A CA 1
ATOM 1263 C C . ASP A 1 182 ? 24.282 10.308 -18.800 1.00 91.25 182 ASP A C 1
ATOM 1265 O O . ASP A 1 182 ? 24.192 10.504 -20.013 1.00 91.25 182 ASP A O 1
ATOM 1269 N N . CYS A 1 183 ? 23.939 11.223 -17.898 1.00 92.44 183 CYS A N 1
ATOM 1270 C CA . CYS A 1 183 ? 23.491 12.572 -18.224 1.00 92.44 183 CYS A CA 1
ATOM 1271 C C . CYS A 1 183 ? 24.470 13.658 -17.760 1.00 92.44 183 CYS A C 1
ATOM 1273 O O . CYS A 1 183 ? 24.142 14.838 -17.872 1.00 92.44 183 CYS A O 1
ATOM 1275 N N . SER A 1 184 ? 25.662 13.294 -17.278 1.00 92.75 184 SER A N 1
ATOM 1276 C CA . SER A 1 184 ? 26.699 14.226 -16.813 1.00 92.75 184 SER A CA 1
ATOM 1277 C C . SER A 1 184 ? 27.097 15.273 -17.865 1.00 92.75 184 SER A C 1
ATOM 1279 O O . SER A 1 184 ? 27.445 16.401 -17.521 1.00 92.75 184 SER A O 1
ATOM 1281 N N . GLY A 1 185 ? 26.989 14.933 -19.155 1.00 91.50 185 GLY A N 1
ATOM 1282 C CA . GLY A 1 185 ? 27.253 15.838 -20.278 1.00 91.50 185 GLY A CA 1
ATOM 1283 C C . GLY A 1 185 ? 26.104 16.785 -20.657 1.00 91.50 185 GLY A C 1
ATOM 1284 O O . GLY A 1 185 ? 26.272 17.601 -21.563 1.00 91.50 185 GLY A O 1
ATOM 1285 N N . ILE A 1 186 ? 24.931 16.692 -20.019 1.00 94.50 186 ILE A N 1
ATOM 1286 C CA . ILE A 1 186 ? 23.777 17.554 -20.312 1.00 94.50 186 ILE A CA 1
ATOM 1287 C C . ILE A 1 186 ? 23.836 18.806 -19.429 1.00 94.50 186 ILE A C 1
ATOM 1289 O O . ILE A 1 186 ? 23.909 18.723 -18.206 1.00 94.50 186 ILE A O 1
ATOM 1293 N N . THR A 1 187 ? 23.764 19.993 -20.036 1.00 96.25 187 THR A N 1
ATOM 1294 C CA . THR A 1 187 ? 23.708 21.261 -19.291 1.00 96.25 187 THR A CA 1
ATOM 1295 C C . THR A 1 187 ? 22.449 21.343 -18.420 1.00 96.25 187 THR A C 1
ATOM 1297 O O . THR A 1 187 ? 21.367 20.915 -18.829 1.00 96.25 187 THR A O 1
ATOM 1300 N N . GLY A 1 188 ? 22.576 21.931 -17.226 1.00 95.56 188 GLY A N 1
ATOM 1301 C CA . GLY A 1 188 ? 21.476 22.054 -16.267 1.00 95.56 188 GLY A CA 1
ATOM 1302 C C . GLY A 1 188 ? 20.201 22.676 -16.851 1.00 95.56 188 GLY A C 1
ATOM 1303 O O . GLY A 1 188 ? 20.250 23.506 -17.757 1.00 95.56 188 GLY A O 1
ATOM 1304 N N . SER A 1 189 ? 19.051 22.279 -16.298 1.00 94.75 189 SER A N 1
ATOM 1305 C CA . SER A 1 189 ? 17.709 22.736 -16.706 1.00 94.75 189 SER A CA 1
ATOM 1306 C C . SER A 1 189 ? 17.316 22.421 -18.156 1.00 94.75 189 SER A C 1
ATOM 1308 O O . SER A 1 189 ? 16.407 23.048 -18.695 1.00 94.75 189 SER A O 1
ATOM 1310 N N . THR A 1 190 ? 17.966 21.449 -18.800 1.00 95.56 190 THR A N 1
ATOM 1311 C CA . THR A 1 190 ? 17.585 20.993 -20.143 1.00 95.56 190 THR A CA 1
ATOM 1312 C C . THR A 1 190 ? 17.132 19.538 -20.132 1.00 95.56 190 THR A C 1
ATOM 1314 O O . THR A 1 190 ? 17.561 18.737 -19.308 1.00 95.56 190 THR A O 1
ATOM 1317 N N . THR A 1 191 ? 16.235 19.191 -21.055 1.00 95.00 191 THR A N 1
ATOM 1318 C CA . THR A 1 191 ? 15.853 17.805 -21.349 1.00 95.00 191 THR A CA 1
ATOM 1319 C C . THR A 1 191 ? 16.267 17.496 -22.779 1.00 95.00 191 THR A C 1
ATOM 1321 O O . THR A 1 191 ? 15.991 18.273 -23.696 1.00 95.00 191 THR A O 1
ATOM 1324 N N . ARG A 1 192 ? 16.951 16.371 -22.977 1.00 94.25 192 ARG A N 1
ATOM 1325 C CA . ARG A 1 192 ? 17.221 15.816 -24.305 1.00 94.25 192 ARG A CA 1
ATOM 1326 C C . ARG A 1 192 ? 16.355 14.581 -24.496 1.00 94.25 192 ARG A C 1
ATOM 1328 O O . ARG A 1 192 ? 16.297 13.728 -23.617 1.00 94.25 192 ARG A O 1
ATOM 1335 N N . THR A 1 193 ? 15.696 14.506 -25.644 1.00 91.19 193 THR A N 1
ATOM 1336 C CA . THR A 1 193 ? 14.781 13.416 -25.986 1.00 91.19 193 THR A CA 1
ATOM 1337 C C . THR A 1 193 ? 15.444 12.517 -27.015 1.00 91.19 193 THR A C 1
ATOM 1339 O O . THR A 1 193 ? 15.746 12.975 -28.116 1.00 91.19 193 THR A O 1
ATOM 1342 N N . LEU A 1 194 ? 15.643 11.241 -26.681 1.00 90.50 194 LEU A N 1
ATOM 1343 C CA . LEU A 1 194 ? 15.949 10.213 -27.673 1.00 90.50 194 LEU A CA 1
ATOM 1344 C C . LEU A 1 194 ? 14.629 9.685 -28.238 1.00 90.50 194 LEU A C 1
ATOM 1346 O O . LEU A 1 194 ? 13.845 9.084 -27.510 1.00 90.50 194 LEU A O 1
ATOM 1350 N N . THR A 1 195 ? 14.382 9.919 -29.525 1.00 88.12 195 THR A N 1
ATOM 1351 C CA . THR A 1 195 ? 13.204 9.377 -30.218 1.00 88.12 195 THR A CA 1
ATOM 1352 C C . THR A 1 195 ? 13.608 8.100 -30.944 1.00 88.12 195 THR A C 1
ATOM 1354 O O . THR A 1 195 ? 14.530 8.131 -31.757 1.00 88.12 195 THR A O 1
ATOM 1357 N N . ILE A 1 196 ? 12.938 6.987 -30.649 1.00 88.56 196 ILE A N 1
ATOM 1358 C CA . ILE A 1 196 ? 13.124 5.715 -31.358 1.00 88.56 196 ILE A CA 1
ATOM 1359 C C . ILE A 1 196 ? 12.096 5.657 -32.499 1.00 88.56 196 ILE A C 1
ATOM 1361 O O . ILE A 1 196 ? 10.921 5.927 -32.242 1.00 88.56 196 ILE A O 1
ATOM 1365 N N . PRO A 1 197 ? 12.503 5.371 -33.749 1.00 85.75 197 PRO A N 1
ATOM 1366 C CA . PRO A 1 197 ? 11.564 5.213 -34.855 1.00 85.75 197 PRO A CA 1
ATOM 1367 C C . PRO A 1 197 ? 10.711 3.952 -34.674 1.00 85.75 197 PRO A C 1
ATOM 1369 O O . PRO A 1 197 ? 11.115 3.012 -33.997 1.00 85.75 197 PRO A O 1
ATOM 1372 N N . ASP A 1 198 ? 9.557 3.904 -35.333 1.00 90.19 198 ASP A N 1
ATOM 1373 C CA . ASP A 1 198 ? 8.684 2.722 -35.378 1.00 90.19 198 ASP A CA 1
ATOM 1374 C C . ASP A 1 198 ? 9.220 1.662 -36.363 1.00 90.19 198 ASP A C 1
ATOM 1376 O O . ASP A 1 198 ? 8.585 1.323 -37.358 1.00 90.19 198 ASP A O 1
ATOM 1380 N N . GLN A 1 199 ? 10.466 1.228 -36.164 1.00 88.31 199 GLN A N 1
ATOM 1381 C CA . GLN A 1 199 ? 11.116 0.160 -36.924 1.00 88.31 199 GLN A CA 1
ATOM 1382 C C . GLN A 1 199 ? 12.073 -0.612 -36.015 1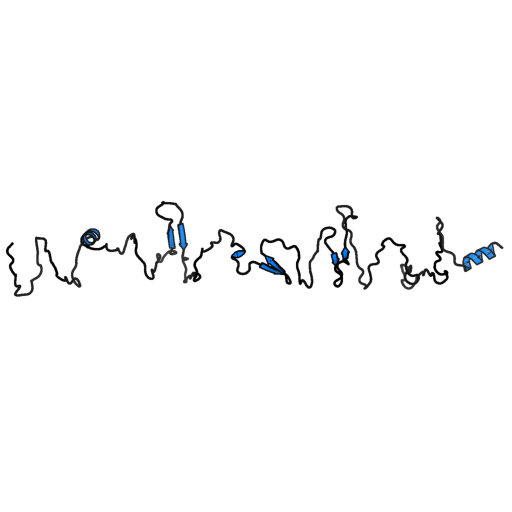.00 88.31 199 GLN A C 1
ATOM 1384 O O . GLN A 1 199 ? 12.783 -0.015 -35.202 1.00 88.31 199 GLN A O 1
ATOM 1389 N N . ASP A 1 200 ? 12.137 -1.930 -36.199 1.00 89.81 200 ASP A N 1
ATOM 1390 C CA . ASP A 1 200 ? 13.137 -2.764 -35.535 1.00 89.81 200 ASP A CA 1
ATOM 1391 C C . ASP A 1 200 ? 14.549 -2.386 -36.010 1.00 89.81 200 ASP A C 1
ATOM 1393 O O . ASP A 1 200 ? 14.794 -2.147 -37.194 1.00 89.81 200 ASP A O 1
ATOM 1397 N N . GLY A 1 201 ? 15.510 -2.355 -35.088 1.00 83.75 201 GLY A N 1
ATOM 1398 C CA . GLY A 1 201 ? 16.889 -2.013 -35.411 1.00 83.75 201 GLY A CA 1
ATOM 1399 C C . GLY A 1 201 ? 17.805 -2.012 -34.194 1.00 83.75 201 GLY A C 1
ATOM 1400 O O . GLY A 1 201 ? 17.377 -2.173 -33.053 1.00 83.75 201 GLY A O 1
ATOM 1401 N N . THR A 1 202 ? 19.098 -1.827 -34.445 1.00 82.38 202 THR A N 1
ATOM 1402 C CA . THR A 1 202 ? 20.084 -1.573 -33.389 1.00 82.38 202 THR A CA 1
ATOM 1403 C C . THR A 1 202 ? 20.332 -0.074 -33.306 1.00 82.38 202 THR A C 1
ATOM 1405 O O . THR A 1 202 ? 20.517 0.580 -34.331 1.00 82.38 202 THR A O 1
ATOM 1408 N N . ILE A 1 203 ? 20.373 0.479 -32.094 1.00 82.19 203 ILE A N 1
ATOM 1409 C CA . ILE A 1 203 ? 20.849 1.850 -31.893 1.00 82.19 203 ILE A CA 1
ATOM 1410 C C . ILE A 1 203 ? 22.349 1.849 -32.196 1.00 82.19 203 ILE A C 1
ATOM 1412 O O . ILE A 1 203 ? 23.143 1.324 -31.415 1.00 82.19 203 ILE A O 1
ATOM 1416 N N . ALA A 1 204 ? 22.738 2.401 -33.344 1.00 74.25 204 ALA A N 1
ATOM 1417 C CA . ALA A 1 204 ? 24.142 2.562 -33.690 1.00 74.25 204 ALA A CA 1
ATOM 1418 C C . ALA A 1 204 ? 24.782 3.560 -32.716 1.00 74.25 204 ALA A C 1
ATOM 1420 O O . ALA A 1 204 ? 24.427 4.740 -32.683 1.00 74.25 204 ALA A O 1
ATOM 1421 N N . LEU A 1 205 ? 25.716 3.084 -31.894 1.00 69.94 205 LEU A N 1
ATOM 1422 C CA . LEU A 1 205 ? 26.516 3.958 -31.052 1.00 69.94 205 LEU A CA 1
ATOM 1423 C C . LEU A 1 205 ? 27.573 4.634 -31.929 1.00 69.94 205 LEU A C 1
ATOM 1425 O O . LEU A 1 205 ? 28.437 3.962 -32.486 1.00 69.94 205 LEU A O 1
ATOM 1429 N N . VAL A 1 206 ? 27.548 5.963 -32.014 1.00 65.12 206 VAL A N 1
ATOM 1430 C CA . VAL A 1 206 ? 28.650 6.743 -32.599 1.00 65.12 206 VAL A CA 1
ATOM 1431 C C . VAL A 1 206 ? 29.771 6.822 -31.554 1.00 65.12 206 VAL A C 1
ATOM 1433 O O . VAL A 1 206 ? 29.947 7.833 -30.881 1.00 65.12 206 VAL A O 1
ATOM 1436 N N . GLY A 1 207 ? 30.446 5.701 -31.302 1.00 50.28 207 GLY A N 1
ATOM 1437 C CA . GLY A 1 207 ? 31.380 5.551 -30.186 1.00 50.28 207 GLY A CA 1
ATOM 1438 C C . GLY A 1 207 ? 32.823 5.334 -30.627 1.00 50.28 207 GLY A C 1
ATOM 1439 O O . GLY A 1 207 ? 33.196 4.205 -30.913 1.00 50.28 207 GLY A O 1
ATOM 1440 N N . GLY A 1 208 ? 33.636 6.396 -30.599 1.00 45.53 208 GLY A N 1
ATOM 1441 C CA . GLY A 1 208 ? 35.082 6.393 -30.298 1.00 45.53 208 GLY A CA 1
ATOM 1442 C C . GLY A 1 208 ? 36.085 5.666 -31.214 1.00 45.53 208 GLY A C 1
ATOM 1443 O O . GLY A 1 208 ? 37.276 5.941 -31.098 1.00 45.53 208 GLY A O 1
ATOM 1444 N N . GLY A 1 209 ? 35.657 4.773 -32.105 1.00 55.25 209 GLY A N 1
ATOM 1445 C CA . GLY A 1 209 ? 36.433 4.294 -33.257 1.00 55.25 209 GLY A CA 1
ATOM 1446 C C . GLY A 1 209 ? 36.007 5.039 -34.522 1.00 55.25 209 GLY A C 1
ATOM 1447 O O . GLY A 1 209 ? 34.957 5.686 -34.512 1.00 55.25 209 GLY A O 1
ATOM 1448 N N . SER A 1 210 ? 36.798 4.977 -35.602 1.00 57.59 210 SER A N 1
ATOM 1449 C CA . SER A 1 210 ? 36.347 5.476 -36.911 1.00 57.59 210 SER A CA 1
ATOM 1450 C C . SER A 1 210 ? 34.932 4.969 -37.173 1.00 57.59 210 SER A C 1
ATOM 1452 O O . SER A 1 210 ? 34.666 3.775 -37.045 1.00 57.59 210 SER A O 1
ATOM 1454 N N . THR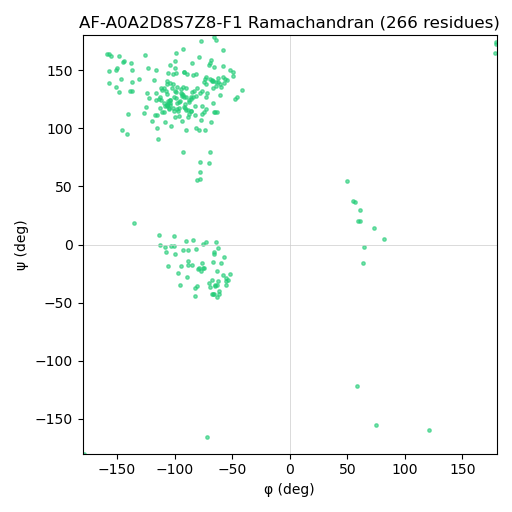 A 1 211 ? 34.011 5.877 -37.491 1.00 66.75 211 THR A N 1
ATOM 1455 C CA . THR A 1 211 ? 32.657 5.529 -37.927 1.00 6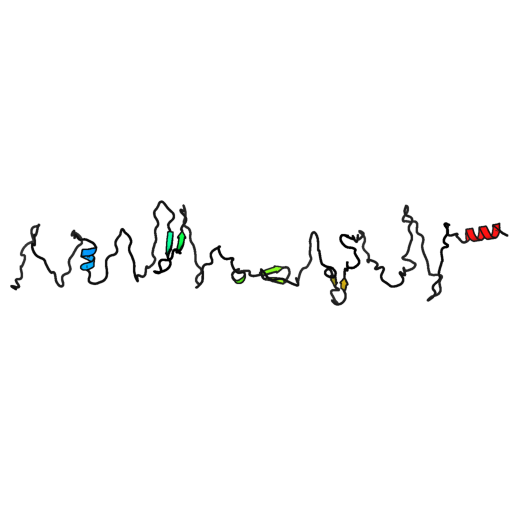6.75 211 THR A CA 1
ATOM 1456 C C . THR A 1 211 ? 32.755 4.891 -39.306 1.00 66.75 211 THR A C 1
ATOM 1458 O O . THR A 1 211 ? 32.590 5.554 -40.329 1.00 66.75 211 THR A O 1
ATOM 1461 N N . GLU A 1 212 ? 33.121 3.618 -39.327 1.00 74.69 212 GLU A N 1
ATOM 1462 C CA . GLU A 1 212 ? 33.214 2.812 -40.530 1.00 74.69 212 GLU A CA 1
ATOM 1463 C C . GLU A 1 212 ? 31.848 2.187 -40.762 1.00 74.69 212 GLU A C 1
ATOM 1465 O O . GLU A 1 212 ? 31.376 1.338 -40.005 1.00 74.69 212 GLU A O 1
ATOM 1470 N N . PHE A 1 213 ? 31.183 2.666 -41.801 1.00 80.31 213 PHE A N 1
ATOM 1471 C CA . PHE A 1 213 ? 29.994 2.024 -42.322 1.00 80.31 213 PHE A CA 1
ATOM 1472 C C . PHE A 1 213 ? 30.452 1.027 -43.379 1.00 80.31 213 PHE A C 1
ATOM 1474 O O . PHE A 1 213 ? 31.297 1.368 -44.210 1.00 80.31 213 PHE A O 1
ATOM 1481 N N . ALA A 1 214 ? 29.906 -0.189 -43.349 1.00 83.94 214 ALA A N 1
ATOM 1482 C CA . ALA A 1 214 ? 30.075 -1.105 -44.469 1.00 83.94 214 ALA A CA 1
ATOM 1483 C C . ALA A 1 214 ? 29.600 -0.405 -45.755 1.00 83.94 214 ALA A C 1
ATOM 1485 O O . ALA A 1 214 ? 28.643 0.383 -45.728 1.00 83.94 214 ALA A O 1
ATOM 1486 N N . ASP A 1 215 ? 30.316 -0.633 -46.854 1.00 83.00 215 ASP A N 1
ATOM 1487 C CA . ASP A 1 215 ? 30.140 0.103 -48.108 1.00 83.00 215 ASP A CA 1
ATOM 1488 C C . ASP A 1 215 ? 28.778 -0.169 -48.768 1.00 83.00 215 ASP A C 1
ATOM 1490 O O . ASP A 1 215 ? 28.291 0.635 -49.557 1.00 83.00 215 ASP A O 1
ATOM 1494 N N . ASP A 1 216 ? 28.080 -1.219 -48.343 1.00 81.88 216 ASP A N 1
ATOM 1495 C CA . ASP A 1 216 ? 26.707 -1.545 -48.711 1.00 81.88 216 ASP A CA 1
ATOM 1496 C C . ASP A 1 216 ? 25.630 -0.895 -47.814 1.00 81.88 216 ASP A C 1
ATOM 1498 O O . ASP A 1 216 ? 24.467 -0.786 -48.221 1.00 81.88 216 ASP A O 1
ATOM 1502 N N . VAL A 1 217 ? 26.002 -0.416 -46.620 1.00 81.75 217 VAL A N 1
ATOM 1503 C CA . VAL A 1 217 ? 25.071 0.103 -45.600 1.00 81.75 217 VAL A CA 1
ATOM 1504 C C . VAL A 1 217 ? 24.916 1.626 -45.658 1.00 81.75 217 VAL A C 1
ATOM 1506 O O . VAL A 1 217 ? 23.813 2.133 -45.433 1.00 81.75 217 VAL A O 1
ATOM 1509 N N . PHE A 1 218 ? 25.966 2.388 -45.986 1.00 86.25 218 PHE A N 1
ATOM 1510 C CA . PHE A 1 218 ? 25.846 3.848 -46.103 1.00 86.25 218 PHE A CA 1
ATOM 1511 C C . PHE A 1 218 ? 25.286 4.264 -47.472 1.00 86.25 218 PHE A C 1
ATOM 1513 O O . PHE A 1 218 ? 25.867 3.992 -48.527 1.00 86.25 218 PHE A O 1
ATOM 1520 N N . ARG A 1 219 ? 24.129 4.938 -47.456 1.00 87.94 219 ARG A N 1
ATOM 1521 C CA . ARG A 1 219 ? 23.422 5.440 -48.641 1.00 87.94 219 ARG A CA 1
ATOM 1522 C C . ARG A 1 219 ? 22.884 6.838 -48.363 1.00 87.94 219 ARG A C 1
ATOM 1524 O O . ARG A 1 219 ? 22.218 7.044 -47.351 1.00 87.94 219 ARG A O 1
ATOM 1531 N N . VAL A 1 220 ? 23.102 7.776 -49.282 1.00 91.88 220 VAL A N 1
ATOM 1532 C CA . VAL A 1 220 ? 22.377 9.056 -49.279 1.00 91.88 220 VAL A CA 1
ATOM 1533 C C . VAL A 1 220 ? 21.142 8.875 -50.145 1.00 91.88 220 VAL A C 1
ATOM 1535 O O . VAL A 1 220 ? 21.266 8.572 -51.328 1.00 91.88 220 VAL A O 1
ATOM 1538 N N . ILE A 1 221 ? 19.961 9.010 -49.553 1.00 90.38 221 ILE A N 1
ATOM 1539 C CA . ILE A 1 221 ? 18.690 8.944 -50.278 1.00 90.38 221 ILE A CA 1
ATOM 1540 C C . ILE A 1 221 ? 18.263 10.344 -50.716 1.00 90.38 221 ILE A C 1
ATOM 1542 O O . ILE A 1 221 ? 18.543 11.326 -50.027 1.00 90.38 221 ILE A O 1
ATOM 1546 N N . ASP A 1 222 ? 17.574 10.433 -51.848 1.00 94.50 222 ASP A N 1
ATOM 1547 C CA . ASP A 1 222 ? 16.915 11.673 -52.251 1.00 94.50 222 ASP A CA 1
ATOM 1548 C C . ASP A 1 222 ? 15.759 12.000 -51.287 1.00 94.50 222 ASP A C 1
ATOM 1550 O O . ASP A 1 222 ? 15.038 11.113 -50.821 1.00 94.50 222 ASP A O 1
ATOM 1554 N N . ASN A 1 223 ? 15.594 13.282 -50.957 1.00 89.94 223 ASN A N 1
ATOM 1555 C CA . ASN A 1 223 ? 14.615 13.741 -49.969 1.00 89.94 223 ASN A CA 1
ATOM 1556 C C . ASN A 1 223 ? 13.165 13.750 -50.488 1.00 89.94 223 ASN A C 1
ATOM 1558 O O . ASN A 1 223 ? 12.244 13.845 -49.677 1.00 89.94 223 ASN A O 1
ATOM 1562 N N . GLY A 1 224 ? 12.953 13.675 -51.805 1.00 89.06 224 GLY A N 1
ATOM 1563 C CA . GLY A 1 224 ? 11.634 13.580 -52.434 1.00 89.06 224 GLY A CA 1
ATOM 1564 C C . GLY A 1 224 ? 11.302 12.186 -52.975 1.00 89.06 224 GLY A C 1
ATOM 1565 O O . GLY A 1 224 ? 10.130 11.892 -53.207 1.00 89.06 224 GLY A O 1
ATOM 1566 N N . ASP A 1 225 ? 12.305 11.328 -53.171 1.00 90.81 225 ASP A N 1
ATOM 1567 C CA . ASP A 1 225 ? 12.158 9.996 -53.760 1.00 90.81 225 ASP A CA 1
ATOM 1568 C C . ASP A 1 225 ? 13.141 8.987 -53.142 1.00 90.81 225 ASP A C 1
ATOM 1570 O O . ASP A 1 225 ? 14.291 8.855 -53.558 1.00 90.81 225 ASP A O 1
ATOM 1574 N N . SER A 1 226 ? 12.666 8.194 -52.179 1.00 90.75 226 SER A N 1
ATOM 1575 C CA . SER A 1 226 ? 13.492 7.218 -51.454 1.00 90.75 226 SER A CA 1
ATOM 1576 C C . SER A 1 226 ? 14.030 6.062 -52.314 1.00 90.75 226 SER A C 1
ATOM 1578 O O . SER A 1 226 ? 14.868 5.283 -51.840 1.00 90.75 226 SER A O 1
ATOM 1580 N N . SER A 1 227 ? 13.585 5.939 -53.572 1.00 91.50 227 SER A N 1
ATOM 1581 C CA . SER A 1 227 ? 14.143 4.979 -54.529 1.00 91.50 227 SER A CA 1
ATOM 1582 C C . SER A 1 227 ? 15.482 5.439 -55.117 1.00 91.50 227 SER A C 1
ATOM 1584 O O . SER A 1 227 ? 16.289 4.599 -55.523 1.00 91.50 227 SER A O 1
ATOM 1586 N N . LYS A 1 228 ? 15.766 6.748 -55.114 1.00 91.75 228 LYS A N 1
ATOM 1587 C CA . LYS A 1 228 ? 17.028 7.317 -55.601 1.00 91.75 228 LYS A CA 1
ATOM 1588 C C . LYS A 1 228 ? 18.050 7.345 -54.479 1.00 91.75 228 LYS A C 1
ATOM 1590 O O . LYS A 1 228 ? 17.810 7.918 -53.417 1.00 91.75 228 LYS A O 1
ATOM 1595 N N . LYS A 1 229 ? 19.202 6.720 -54.724 1.00 92.44 229 LYS A N 1
ATOM 1596 C CA . LYS A 1 229 ? 20.272 6.587 -53.735 1.00 92.44 229 LYS A CA 1
ATOM 1597 C C . LYS A 1 229 ? 21.631 6.847 -54.370 1.00 92.44 229 LYS A C 1
ATOM 1599 O O . LYS A 1 229 ? 21.894 6.367 -55.470 1.00 92.44 229 LYS A O 1
ATOM 1604 N N . LEU A 1 230 ? 22.501 7.541 -53.648 1.00 91.12 230 LEU A N 1
ATOM 1605 C CA . LEU A 1 230 ? 23.939 7.539 -53.883 1.00 91.12 230 LEU A CA 1
ATOM 1606 C C . LEU A 1 230 ? 24.581 6.500 -52.956 1.00 91.12 230 LEU A C 1
ATOM 1608 O O . LEU A 1 230 ? 24.406 6.552 -51.736 1.00 91.12 230 LEU A O 1
ATOM 1612 N N . ALA A 1 231 ? 25.295 5.555 -53.559 1.00 90.38 231 ALA A N 1
ATOM 1613 C CA . ALA A 1 231 ? 26.080 4.529 -52.886 1.00 90.38 231 ALA A CA 1
ATOM 1614 C C . ALA A 1 231 ? 27.562 4.921 -52.847 1.00 90.38 231 ALA A C 1
ATOM 1616 O O . ALA A 1 231 ? 28.057 5.558 -53.777 1.00 90.38 231 ALA A O 1
ATOM 1617 N N . PHE A 1 232 ? 28.260 4.515 -51.789 1.00 88.56 232 PHE A N 1
ATOM 1618 C CA . PHE A 1 232 ? 29.704 4.687 -51.639 1.00 88.56 232 PHE A CA 1
ATOM 1619 C C . PHE A 1 232 ? 30.332 3.298 -51.500 1.00 88.56 232 PHE A C 1
ATOM 1621 O O . PHE A 1 232 ? 30.164 2.676 -50.462 1.00 88.56 232 PHE A O 1
ATOM 1628 N N . GLU A 1 233 ? 31.019 2.816 -52.539 1.00 90.38 233 GLU A N 1
ATOM 1629 C CA . GLU A 1 233 ? 31.544 1.443 -52.629 1.00 90.38 233 GLU A CA 1
ATOM 1630 C C . GLU A 1 233 ? 33.072 1.411 -52.450 1.00 90.38 233 GLU A C 1
ATOM 1632 O O . GLU A 1 233 ? 33.793 2.218 -53.043 1.00 90.38 233 GLU A O 1
ATOM 1637 N N . CYS A 1 234 ? 33.582 0.439 -51.694 1.00 91.94 234 CYS A N 1
ATOM 1638 C CA . CYS A 1 234 ? 35.013 0.210 -51.464 1.00 91.94 234 CYS A CA 1
ATOM 1639 C C . CYS A 1 234 ? 35.536 -1.037 -52.191 1.00 91.94 234 CYS A C 1
ATOM 1641 O O . CYS A 1 234 ? 36.737 -1.300 -52.161 1.00 91.94 234 CYS A O 1
ATOM 1643 N N . SER A 1 235 ? 34.666 -1.773 -52.889 1.00 91.56 235 SER A N 1
ATOM 1644 C CA . SER A 1 235 ? 34.980 -3.023 -53.601 1.00 91.56 235 SER A CA 1
ATOM 1645 C C . SER A 1 235 ? 36.186 -2.949 -54.561 1.00 91.56 235 SER A C 1
ATOM 1647 O O . SER A 1 235 ? 36.817 -3.967 -54.836 1.00 91.56 235 SER A O 1
ATOM 1649 N N . GLY A 1 236 ? 36.527 -1.762 -55.077 1.00 90.38 236 GLY A N 1
ATOM 1650 C CA . GLY A 1 236 ? 37.689 -1.544 -55.952 1.00 90.38 236 GLY A CA 1
ATOM 1651 C C . GLY A 1 236 ? 39.008 -1.217 -55.234 1.00 90.38 236 GLY A C 1
ATOM 1652 O O . GLY A 1 236 ? 40.041 -1.082 -55.889 1.00 90.38 236 GLY A O 1
ATOM 1653 N N . ILE A 1 237 ? 38.998 -1.051 -53.909 1.00 92.81 237 ILE A N 1
ATOM 1654 C CA . ILE A 1 237 ? 40.176 -0.705 -53.107 1.00 92.81 237 ILE A CA 1
ATOM 1655 C C . ILE A 1 237 ? 40.812 -1.994 -52.571 1.00 92.81 237 ILE A C 1
ATOM 1657 O O . ILE A 1 237 ? 40.154 -2.814 -51.938 1.00 92.81 237 ILE A O 1
ATOM 1661 N N . THR A 1 238 ? 42.115 -2.179 -52.793 1.00 94.94 238 THR A N 1
ATOM 1662 C CA . THR A 1 238 ? 42.861 -3.327 -52.252 1.00 94.94 238 THR A CA 1
ATOM 1663 C C . THR A 1 238 ? 42.781 -3.377 -50.722 1.00 94.94 238 THR A C 1
ATOM 1665 O O . THR A 1 238 ? 42.840 -2.341 -50.063 1.00 94.94 238 THR A O 1
ATOM 1668 N N . GLY A 1 239 ? 42.715 -4.580 -50.139 1.00 92.75 239 GLY A N 1
ATOM 1669 C CA . GLY A 1 239 ? 42.665 -4.770 -48.685 1.00 92.75 239 GLY A CA 1
ATOM 1670 C C . GLY A 1 239 ? 43.739 -3.985 -47.916 1.00 92.75 239 GLY A C 1
ATOM 1671 O O . GLY A 1 239 ? 44.834 -3.732 -48.425 1.00 92.75 239 GLY A O 1
ATOM 1672 N N . SER A 1 240 ? 43.403 -3.579 -46.687 1.00 89.94 240 SER A N 1
ATOM 1673 C CA . SER A 1 240 ? 44.262 -2.774 -45.798 1.00 89.94 240 SER A CA 1
ATOM 1674 C C . SER A 1 240 ? 44.688 -1.413 -46.363 1.00 89.94 240 SER A C 1
ATOM 1676 O O . SER A 1 240 ? 45.670 -0.830 -45.906 1.00 89.94 240 SER A O 1
ATOM 1678 N N . THR A 1 241 ? 43.967 -0.896 -47.359 1.00 91.44 241 THR A N 1
ATOM 1679 C CA . THR A 1 241 ? 44.263 0.391 -47.984 1.00 91.44 241 THR A CA 1
ATOM 1680 C C . THR A 1 241 ? 43.170 1.401 -47.669 1.00 91.44 241 THR A C 1
ATOM 1682 O O . THR A 1 241 ? 42.005 1.174 -47.974 1.00 91.44 241 THR A O 1
ATOM 1685 N N . THR A 1 242 ? 43.551 2.562 -47.143 1.00 91.81 242 THR A N 1
ATOM 1686 C CA . THR A 1 242 ? 42.667 3.730 -47.073 1.00 91.81 242 THR A CA 1
ATOM 1687 C C . THR A 1 242 ? 42.924 4.621 -48.287 1.00 91.81 242 THR A C 1
ATOM 1689 O O . THR A 1 242 ? 44.072 4.941 -48.615 1.00 91.81 242 THR A O 1
ATOM 1692 N N . ARG A 1 243 ? 41.860 5.019 -48.986 1.00 93.19 243 ARG A N 1
ATOM 1693 C CA . ARG A 1 243 ? 41.898 6.079 -50.001 1.00 93.19 243 ARG A CA 1
ATOM 1694 C C . ARG A 1 243 ? 41.125 7.276 -49.470 1.00 93.19 243 ARG A C 1
ATOM 1696 O O . ARG A 1 243 ? 40.021 7.114 -48.967 1.00 93.19 243 ARG A O 1
ATOM 1703 N N . THR A 1 244 ? 41.712 8.460 -49.592 1.00 89.31 244 THR A N 1
ATOM 1704 C CA . THR A 1 244 ? 41.092 9.709 -49.146 1.00 89.31 244 THR A CA 1
ATOM 1705 C C . THR A 1 244 ? 40.585 10.470 -50.358 1.00 89.31 244 THR A C 1
ATOM 1707 O O . THR A 1 244 ? 41.370 10.827 -51.236 1.00 89.31 244 THR A O 1
ATOM 1710 N N . MET A 1 245 ? 39.281 10.732 -50.395 1.00 88.38 245 MET A N 1
ATOM 1711 C CA . MET A 1 245 ? 38.688 11.715 -51.295 1.00 88.38 245 MET A CA 1
ATOM 1712 C C . MET A 1 245 ? 38.528 13.029 -50.527 1.00 88.38 245 MET A C 1
ATOM 1714 O O . MET A 1 245 ? 37.805 13.078 -49.536 1.00 88.38 245 MET A O 1
ATOM 1718 N N . THR A 1 246 ? 39.205 14.086 -50.977 1.00 87.25 246 THR A N 1
ATOM 1719 C CA . THR A 1 246 ? 39.132 15.416 -50.354 1.00 87.25 246 THR A CA 1
ATOM 1720 C C . THR A 1 246 ? 38.259 16.331 -51.204 1.00 87.25 246 THR A C 1
ATOM 1722 O O . THR A 1 246 ? 38.526 16.508 -52.392 1.00 87.25 246 THR A O 1
ATOM 1725 N N . VAL A 1 247 ? 37.228 16.922 -50.601 1.00 88.38 247 VAL A N 1
ATOM 1726 C CA . VAL A 1 247 ? 36.366 17.918 -51.253 1.00 88.38 247 VAL A CA 1
ATOM 1727 C C . VAL A 1 247 ? 37.016 19.306 -51.117 1.00 88.38 247 VAL A C 1
ATOM 1729 O O . VAL A 1 247 ? 37.455 19.639 -50.014 1.00 88.38 247 VAL A O 1
ATOM 1732 N N . PRO A 1 248 ? 37.133 20.105 -52.198 1.00 86.44 248 PRO A N 1
ATOM 1733 C CA . PRO A 1 248 ? 37.649 21.471 -52.116 1.00 86.44 248 PRO A CA 1
ATOM 1734 C C . PRO A 1 248 ? 36.666 22.401 -51.392 1.00 86.44 248 PRO A C 1
ATOM 1736 O O . PRO A 1 248 ? 35.461 22.163 -51.389 1.00 86.44 248 PRO A O 1
ATOM 1739 N N . ASP A 1 249 ? 37.175 23.494 -50.826 1.00 92.00 249 ASP A N 1
ATOM 1740 C CA . ASP A 1 249 ? 36.369 24.555 -50.204 1.00 92.00 249 ASP A CA 1
ATOM 1741 C C . ASP A 1 249 ? 35.754 25.482 -51.274 1.00 92.00 249 ASP A C 1
ATOM 1743 O O . ASP A 1 249 ? 36.113 26.650 -51.415 1.00 92.00 249 ASP A O 1
ATOM 1747 N N . SER A 1 250 ? 34.909 24.917 -52.136 1.00 89.62 250 SER A N 1
ATOM 1748 C CA . SER A 1 250 ? 34.201 25.633 -53.202 1.00 89.62 250 SER A CA 1
ATOM 1749 C C . SER A 1 250 ? 32.940 24.876 -53.610 1.00 89.62 250 SER A C 1
ATOM 1751 O O . SER A 1 250 ? 32.995 23.657 -53.789 1.00 89.62 250 SER A O 1
ATOM 1753 N N . ASP A 1 251 ? 31.838 25.590 -53.843 1.00 91.69 251 ASP A N 1
ATOM 1754 C CA . ASP A 1 251 ? 30.599 24.995 -54.354 1.00 91.69 251 ASP A CA 1
ATOM 1755 C C . ASP A 1 251 ? 30.806 24.373 -55.747 1.00 91.69 251 ASP A C 1
ATOM 1757 O O . ASP A 1 251 ? 31.474 24.943 -56.613 1.00 91.69 251 ASP A O 1
ATOM 1761 N N . GLY A 1 252 ? 30.203 23.208 -55.996 1.00 84.81 252 GLY A N 1
ATOM 1762 C CA . GLY A 1 252 ? 30.315 22.520 -57.281 1.00 84.81 252 GLY A CA 1
ATOM 1763 C C . GLY A 1 252 ? 29.553 21.198 -57.337 1.00 84.81 252 GLY A C 1
ATOM 1764 O O . GLY A 1 252 ? 29.021 20.715 -56.342 1.00 84.81 252 GLY A O 1
ATOM 1765 N N . THR A 1 253 ? 29.489 20.604 -58.530 1.00 85.06 253 THR A N 1
ATOM 1766 C CA . THR A 1 253 ? 28.949 19.250 -58.738 1.00 85.06 253 THR A CA 1
ATOM 1767 C C . THR A 1 253 ? 30.101 18.265 -58.900 1.00 85.06 253 THR A C 1
ATOM 1769 O O . THR A 1 253 ? 31.038 18.529 -59.657 1.00 85.06 253 THR A O 1
ATOM 1772 N N . ILE A 1 254 ? 30.025 17.110 -58.232 1.00 83.25 254 ILE A N 1
ATOM 1773 C CA . ILE A 1 254 ? 30.964 16.009 -58.476 1.00 83.25 254 ILE A CA 1
ATOM 1774 C C . ILE A 1 254 ? 30.743 15.522 -59.910 1.00 83.25 254 ILE A C 1
ATOM 1776 O O . ILE A 1 254 ? 29.676 15.019 -60.260 1.00 83.25 254 ILE A O 1
ATOM 1780 N N . SER A 1 255 ? 31.750 15.725 -60.754 1.00 78.31 255 SER A N 1
ATOM 1781 C CA . SER A 1 255 ? 31.700 15.348 -62.162 1.00 78.31 255 SER A CA 1
ATOM 1782 C C . SER A 1 255 ? 31.831 13.838 -62.324 1.00 78.31 255 SER A C 1
ATOM 1784 O O . SER A 1 255 ? 32.646 13.201 -61.661 1.00 78.31 255 SER A O 1
ATOM 1786 N N . THR A 1 256 ? 31.060 13.267 -63.246 1.00 78.50 256 THR A N 1
ATOM 1787 C CA . THR A 1 256 ? 31.296 11.899 -63.718 1.00 78.50 256 THR A CA 1
ATOM 1788 C C . THR A 1 256 ? 32.451 11.892 -64.720 1.00 78.50 256 THR A C 1
ATOM 1790 O O . THR A 1 256 ? 32.782 12.923 -65.314 1.00 78.50 256 THR A O 1
ATOM 1793 N N . GLU A 1 257 ? 33.052 10.729 -64.969 1.00 71.75 257 GLU A N 1
ATOM 1794 C CA . GLU A 1 257 ? 34.140 10.588 -65.951 1.00 71.75 257 GLU A CA 1
ATOM 1795 C C . GLU A 1 257 ? 33.751 11.099 -67.350 1.00 71.75 257 GLU A C 1
ATOM 1797 O O . GLU A 1 257 ? 34.578 11.670 -68.061 1.00 71.75 257 GLU A O 1
ATOM 1802 N N . SER A 1 258 ? 32.472 10.998 -67.732 1.00 67.50 258 SER A N 1
ATOM 1803 C CA . SER A 1 258 ? 31.970 11.545 -69.001 1.00 67.50 258 SER A CA 1
ATOM 1804 C C . SER A 1 258 ? 32.122 13.066 -69.094 1.00 67.50 258 SER A C 1
ATOM 1806 O O . SER A 1 258 ? 32.306 13.593 -70.189 1.00 67.50 258 SER A O 1
ATOM 1808 N N . PHE A 1 259 ? 32.050 13.773 -67.967 1.00 66.56 259 PHE A N 1
ATOM 1809 C CA . PHE A 1 259 ? 32.201 15.225 -67.907 1.00 66.56 259 PHE A CA 1
ATOM 1810 C C . PHE A 1 259 ? 33.683 15.631 -67.886 1.00 66.56 259 PHE A C 1
ATOM 1812 O O . PHE A 1 259 ? 34.078 16.573 -68.573 1.00 66.56 259 PHE A O 1
ATOM 1819 N N . ALA A 1 260 ? 34.529 14.860 -67.189 1.00 65.12 260 ALA A N 1
ATOM 1820 C CA . ALA A 1 260 ? 35.985 15.027 -67.223 1.00 65.12 260 ALA A CA 1
ATOM 1821 C C . ALA A 1 260 ? 36.555 14.810 -68.640 1.00 65.12 260 ALA A C 1
ATOM 1823 O O . ALA A 1 260 ? 37.398 15.576 -69.103 1.00 65.12 260 ALA A O 1
ATOM 1824 N N . THR A 1 261 ? 36.031 13.816 -69.365 1.00 65.19 261 THR A N 1
ATOM 1825 C CA . THR A 1 261 ? 36.417 13.528 -70.757 1.00 65.19 261 THR A CA 1
ATOM 1826 C C . THR A 1 261 ? 35.928 14.619 -71.721 1.00 65.19 261 THR A C 1
ATOM 1828 O O . THR A 1 261 ? 36.646 14.987 -72.646 1.00 65.19 261 THR A O 1
ATOM 1831 N N . ALA A 1 262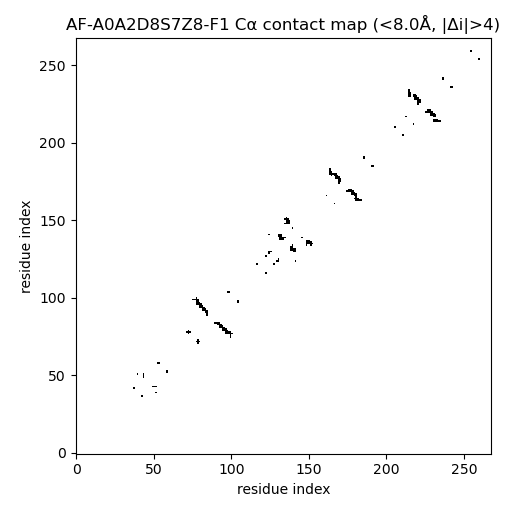 ? 34.739 15.195 -71.492 1.00 61.84 262 ALA A N 1
ATOM 1832 C CA . ALA A 1 262 ? 34.227 16.311 -72.293 1.00 61.84 262 ALA A CA 1
ATOM 1833 C C . ALA A 1 262 ? 35.081 17.586 -72.144 1.00 61.84 262 ALA A C 1
ATOM 1835 O O . ALA A 1 262 ? 35.303 18.286 -73.130 1.00 61.84 262 ALA A O 1
ATOM 1836 N N . ILE A 1 263 ? 35.617 17.855 -70.947 1.00 64.06 263 ILE A N 1
ATOM 1837 C CA . ILE A 1 263 ? 36.601 18.926 -70.719 1.00 64.06 263 ILE A CA 1
ATOM 1838 C C . ILE A 1 263 ? 37.926 18.633 -71.434 1.00 64.06 263 ILE A C 1
ATOM 1840 O O . ILE A 1 263 ? 38.473 19.534 -72.064 1.00 64.06 263 ILE A O 1
ATOM 1844 N N . ALA A 1 264 ? 38.425 17.392 -71.387 1.00 63.22 264 ALA A N 1
ATOM 1845 C CA . ALA A 1 264 ? 39.663 17.017 -72.075 1.00 63.22 264 ALA A CA 1
ATOM 1846 C C . ALA A 1 264 ? 39.558 17.206 -73.601 1.00 63.22 264 ALA A C 1
ATOM 1848 O O . ALA A 1 264 ? 40.451 17.778 -74.211 1.00 63.22 264 ALA A O 1
ATOM 1849 N N . VAL A 1 265 ? 38.431 16.818 -74.208 1.00 68.56 265 VAL A N 1
ATOM 1850 C CA . VAL A 1 265 ? 38.180 17.012 -75.650 1.00 68.56 265 VAL A CA 1
ATOM 1851 C C . VAL A 1 265 ? 37.965 18.488 -76.012 1.00 68.56 265 VAL A C 1
ATOM 1853 O O . VAL A 1 265 ? 38.351 18.916 -77.096 1.00 68.56 265 VAL A O 1
ATOM 1856 N N . ALA A 1 266 ? 37.364 19.282 -75.122 1.00 64.06 266 ALA A N 1
ATOM 1857 C CA . ALA A 1 266 ? 37.153 20.713 -75.350 1.00 64.06 266 ALA A CA 1
ATOM 1858 C C . ALA A 1 266 ? 38.434 21.557 -75.199 1.00 64.06 266 ALA A C 1
ATOM 1860 O O . ALA A 1 266 ? 38.485 22.673 -75.715 1.00 64.06 266 ALA A O 1
ATOM 1861 N N . LEU A 1 267 ? 39.450 21.042 -74.499 1.00 69.38 267 LEU A N 1
ATOM 1862 C CA . LEU A 1 267 ? 40.733 21.716 -74.276 1.00 69.38 267 LEU A CA 1
ATOM 1863 C C . LEU A 1 267 ? 41.861 21.244 -75.214 1.00 69.38 267 LEU A C 1
ATOM 1865 O O . LEU A 1 267 ? 42.889 21.920 -75.263 1.00 69.38 267 LEU A O 1
ATOM 1869 N N . GLY A 1 268 ? 41.636 20.183 -76.003 1.00 53.69 268 GLY A N 1
ATOM 1870 C CA . GLY A 1 268 ? 42.568 19.671 -77.019 1.00 53.69 268 GLY A CA 1
ATOM 1871 C C . GLY A 1 268 ? 43.448 18.532 -76.528 1.00 53.69 268 GLY A C 1
ATOM 1872 O O . GLY A 1 268 ? 44.249 18.763 -75.597 1.00 53.69 268 GLY A O 1
#

pLDDT: mean 83.55, std 11.17, range [44.09, 97.19]

Sequence (268 aa):
NTTGTVALTSDIVYPVTLTNSVTLTNKTLALGSNTISGTTAEFNTALTDGSFATLAGSETLTNKSLTAPTLTGSSTSAGSIIFKEDTDNGTNSATLVGPASTADVTITLPAETGTVLTTASSIANSNLANSTITIGSSSVALGSSQTTFTGLASITSTAVVTNDSGFRVRNTSDNTKIVALDCSGITGSTTRTLTIPDQDGTIALVGGGSTEFADDVFRVIDNGDSSKKLAFECSGITGSTTRTMTVPDSDGTISTESFATAIAVALG

Mean predicted aligned error: 14.42 Å

Foldseek 3Di:
DDDDDDDDPDDDDDDDDDPDDDDDPPDDDDPPPPDDDDDQVVVQVVDPDDGDDDPDDDDDDPPDDDDPDDQDDDLPAWDKDWADDDPPPDPDIDIDTDHNDPDDDDDDDDPDDDDDDDPPDPDPLVNPPQQFDDDQNDTHGPPDDDPDDPRDPDDDDPDDDDPAQGDWDADPVDRVRIDGDGCPVPDPPDDDDDDDDPDDDDDDDPDDDPPDDAQVGDWDADPVDRVDIDGGDCVPPDPPDDDDDDDDPDDDDDDDVVVVVVVVVVVD

Secondary structure (DSSP, 8-state):
---------SPPPSPP---S-----S-PPP-TT------HHHHHHH-SS--PPPSSS----TT---SS------TTS--EEEEE--TT--S-EEEEE--S-SS----PPPSS------TTS---GGGSS--EEEETTEEEETTPPPS---S------S-----TTT-EEE-SS-TT-EEE---TTSPTT-----PPPSS--------SS-----TTT-EEEPSS-TT-EEE---TTSPTT----PPPPSS------HHHHHHHHHHH-

Solvent-accessible surface area (backbone atoms only — not comparable to full-atom values): 19698 Å² total; per-residue (Å²): 133,86,88,70,86,82,79,76,92,61,85,82,73,82,82,81,86,76,95,64,91,82,86,78,79,98,64,88,83,89,57,95,88,60,91,83,87,82,52,72,66,60,52,32,70,69,43,94,73,72,66,82,82,78,95,77,86,86,85,85,76,78,96,64,86,76,82,85,76,82,86,81,54,60,99,88,50,50,29,71,48,75,47,63,63,71,95,82,70,72,92,60,66,53,71,53,69,47,70,77,59,99,63,92,83,87,87,84,80,74,101,67,92,81,81,86,85,57,95,88,55,80,82,53,52,89,76,40,98,67,41,49,48,78,48,65,73,28,76,42,48,70,97,60,89,80,92,76,79,44,71,65,91,77,84,89,68,98,71,87,88,60,60,72,66,58,52,67,51,60,43,91,92,44,75,86,46,65,52,72,52,76,53,87,89,56,64,85,99,64,86,85,84,88,82,80,71,102,64,94,80,77,88,81,74,93,63,96,58,84,89,77,64,57,45,89,72,47,63,52,58,45,95,90,42,80,86,44,66,51,76,52,78,55,89,87,55,63,87,101,59,88,82,86,87,83,81,72,101,64,93,82,78,90,72,53,71,73,53,57,50,51,50,48,66,75,71,105

Nearest PDB structures (foldseek):
  6x3m-assembly3_H  TM=1.096E-01  e=3.737E+00  Streptococcus pyogenes phage H4489A